Protein AF-0000000084653864 (afdb_homodimer)

pLDDT: mean 92.16, std 14.36, range [31.28, 98.88]

Foldseek 3Di:
DPVVVVVCVVVLVDQADPLQGFGAQSNVLVVLQVQLVVCVVVVAKKKKKKKFWPPLVVVCVVPNVVVSSVLQNVLSVLVVVLDDPPKGKYANDPGMIMIIDTRADQVRVQVSVLVSQVVQQPDWDDDDPDIDGIGMEMFMEMPPPQHNHSVRNVVQRVVQRVVCNVVVHSYYGYHD/DPVVVVVCVVVLVDQADPLQGFGAQSNVLVVLQVQLVVCVVVVAKKKKKKKFWPPLVVVCVVPNVVVSSVLQNVLSVLVVVLDDPPKGKYANDPGMIMIIDTRADQVRVQVSVLVSQVVQQPDWDDDPPDIDGIGMEMFMEMPPPQHNHSVRNVVQRVVQRVVCNVVVHSYYGYHD

Structure (mmCIF, N/CA/C/O backbone):
data_AF-0000000084653864-model_v1
#
loop_
_entity.id
_entity.type
_entity.pdbx_description
1 polymer 'Diguanylate cyclase with GAF sensor'
#
loop_
_atom_site.group_PDB
_atom_site.id
_atom_site.type_symbol
_atom_site.label_atom_id
_atom_site.label_alt_id
_atom_site.label_comp_id
_atom_site.label_asym_id
_atom_site.label_entity_id
_atom_site.label_seq_id
_atom_site.pdbx_PDB_ins_code
_atom_site.Cartn_x
_atom_site.Cartn_y
_atom_site.Cartn_z
_atom_site.occupancy
_atom_site.B_iso_or_equiv
_atom_site.auth_seq_id
_atom_site.auth_comp_id
_atom_site.auth_asym_id
_atom_site.auth_atom_id
_atom_site.pdbx_PDB_model_num
ATOM 1 N N . MET A 1 1 ? -2.748 -15.227 21.5 1 31.28 1 MET A N 1
ATOM 2 C CA . MET A 1 1 ? -3.613 -14.109 21.125 1 31.28 1 MET A CA 1
ATOM 3 C C . MET A 1 1 ? -3.172 -12.82 21.812 1 31.28 1 MET A C 1
ATOM 5 O O . MET A 1 1 ? -3.188 -11.75 21.203 1 31.28 1 MET A O 1
ATOM 9 N N . GLU A 1 2 ? -2.865 -12.922 22.953 1 38.81 2 GLU A N 1
ATOM 10 C CA . GLU A 1 2 ? -2.625 -11.93 24 1 38.81 2 GLU A CA 1
ATOM 11 C C . GLU A 1 2 ? -1.26 -11.266 23.828 1 38.81 2 GLU A C 1
ATOM 13 O O . GLU A 1 2 ? -1.114 -10.062 24.047 1 38.81 2 GLU A O 1
ATOM 18 N N . ASN A 1 3 ? -0.372 -12.172 23.484 1 39.34 3 ASN A N 1
ATOM 19 C CA . ASN A 1 3 ? 1.013 -11.719 23.578 1 39.34 3 ASN A CA 1
ATOM 20 C C . ASN A 1 3 ? 1.445 -10.969 22.328 1 39.34 3 ASN A C 1
ATOM 22 O O . ASN A 1 3 ? 2.35 -10.133 22.375 1 39.34 3 ASN A O 1
ATOM 26 N N . VAL A 1 4 ? 0.867 -11.32 21.172 1 40.38 4 VAL A N 1
ATOM 27 C CA . VAL A 1 4 ? 1.058 -10.586 19.922 1 40.38 4 VAL A CA 1
ATOM 28 C C . VAL A 1 4 ? 0.533 -9.164 20.078 1 40.38 4 VAL A C 1
ATOM 30 O O . VAL A 1 4 ? 1.157 -8.211 19.609 1 40.38 4 VAL A O 1
ATOM 33 N N . GLU A 1 5 ? -0.625 -8.969 20.641 1 41.25 5 GLU A N 1
ATOM 34 C CA . GLU A 1 5 ? -1.116 -7.641 21 1 41.25 5 GLU A CA 1
ATOM 35 C C . GLU A 1 5 ? -0.156 -6.941 21.953 1 41.25 5 GLU A C 1
ATOM 37 O O . GLU A 1 5 ? 0.03 -5.727 21.891 1 41.25 5 GLU A O 1
ATOM 42 N N . LEU A 1 6 ? 0.297 -7.836 22.703 1 43.81 6 LEU A N 1
ATOM 43 C CA . LEU A 1 6 ? 1.194 -7.242 23.688 1 43.81 6 LEU A CA 1
ATOM 44 C C . LEU A 1 6 ? 2.494 -6.789 23.031 1 43.81 6 LEU A C 1
ATOM 46 O O . LEU A 1 6 ? 3.012 -5.715 23.344 1 43.81 6 LEU A O 1
ATOM 50 N N . TYR A 1 7 ? 3.096 -7.52 22.188 1 41.47 7 TYR A N 1
ATOM 51 C CA . TYR A 1 7 ? 4.312 -7.152 21.469 1 41.47 7 TYR A CA 1
ATOM 52 C C . TYR A 1 7 ? 4.043 -6.016 20.484 1 41.47 7 TYR A C 1
ATOM 54 O O . TYR A 1 7 ? 4.848 -5.09 20.359 1 41.47 7 TYR A O 1
ATOM 62 N N . GLN A 1 8 ? 3.033 -6.031 19.703 1 42.53 8 GLN A N 1
ATOM 63 C CA . GLN A 1 8 ? 2.66 -4.828 18.969 1 42.53 8 GLN A CA 1
ATOM 64 C C . GLN A 1 8 ? 2.5 -3.635 19.906 1 42.53 8 GLN A C 1
ATOM 66 O O . GLN A 1 8 ? 2.873 -2.512 19.562 1 42.53 8 GLN A O 1
ATOM 71 N N . LYS A 1 9 ? 2.078 -3.969 20.953 1 45.47 9 LYS A N 1
ATOM 72 C CA . LYS A 1 9 ? 1.892 -2.961 22 1 45.47 9 LYS A CA 1
ATOM 73 C C . LYS A 1 9 ? 3.232 -2.461 22.516 1 45.47 9 LYS A C 1
ATOM 75 O O . LYS A 1 9 ? 3.393 -1.27 22.797 1 45.47 9 LYS A O 1
ATOM 80 N N . MET A 1 10 ? 4.133 -3.32 22.75 1 47.44 10 MET A N 1
ATOM 81 C CA . MET A 1 10 ? 5.438 -2.881 23.234 1 47.44 10 MET A CA 1
ATOM 82 C C . MET A 1 10 ? 6.207 -2.148 22.141 1 47.44 10 MET A C 1
ATOM 84 O O . MET A 1 10 ? 6.879 -1.151 22.406 1 47.44 10 MET A O 1
ATOM 88 N N . HIS A 1 11 ? 6.297 -2.701 20.906 1 48.53 11 HIS A N 1
ATOM 89 C CA . HIS A 1 11 ? 6.844 -1.965 19.766 1 48.53 11 HIS A CA 1
ATOM 90 C C . HIS A 1 11 ? 6.047 -0.691 19.5 1 48.53 11 HIS A C 1
ATOM 92 O O . HIS A 1 11 ? 6.582 0.28 18.969 1 48.53 11 HIS A O 1
ATOM 98 N N . GLU A 1 12 ? 4.75 -0.784 19.625 1 48.47 12 GLU A N 1
ATOM 99 C CA . GLU A 1 12 ? 3.883 0.383 19.734 1 48.47 12 GLU A CA 1
ATOM 100 C C . GLU A 1 12 ? 4.391 1.344 20.812 1 48.47 12 GLU A C 1
ATOM 102 O O . GLU A 1 12 ? 4.176 2.555 20.719 1 48.47 12 GLU A O 1
ATOM 107 N N . MET A 1 13 ? 5.086 0.776 21.672 1 55.56 13 MET A N 1
ATOM 108 C CA . MET A 1 13 ? 5.531 1.691 22.719 1 55.56 13 MET A CA 1
ATOM 109 C C . MET A 1 13 ? 6.637 2.607 22.203 1 55.56 13 MET A C 1
ATOM 111 O O . MET A 1 13 ? 6.77 3.744 22.656 1 55.56 13 MET A O 1
ATOM 115 N N . ALA A 1 14 ? 7.297 2.133 21.016 1 70.62 14 ALA A N 1
ATOM 116 C CA . ALA A 1 14 ? 8.227 3.098 20.438 1 70.62 14 ALA A CA 1
ATOM 117 C C . ALA A 1 14 ? 7.504 4.047 19.484 1 70.62 14 ALA A C 1
ATOM 119 O O . ALA A 1 14 ? 6.672 3.615 18.688 1 70.62 14 ALA A O 1
ATOM 120 N N . THR A 1 15 ? 7.535 5.273 19.688 1 88.31 15 THR A N 1
ATOM 121 C CA . THR A 1 15 ? 6.812 6.352 19.016 1 88.31 15 THR A CA 1
ATOM 122 C C . THR A 1 15 ? 7.547 6.801 17.75 1 88.31 15 THR A C 1
ATOM 124 O O . THR A 1 15 ? 7.008 7.562 16.953 1 88.31 15 THR A O 1
ATOM 127 N N . ILE A 1 16 ? 8.656 6.152 17.484 1 93.31 16 ILE A N 1
ATOM 128 C CA . ILE A 1 16 ? 9.523 6.684 16.438 1 93.31 16 ILE A CA 1
ATOM 129 C C . ILE A 1 16 ? 9.734 5.621 15.352 1 93.31 16 ILE A C 1
ATOM 131 O O . ILE A 1 16 ? 9.945 4.449 15.664 1 93.31 16 ILE A O 1
ATOM 135 N N . ASP A 1 17 ? 9.703 5.973 14.125 1 94.44 17 ASP A N 1
ATOM 136 C CA . ASP A 1 17 ? 10.078 5.129 13 1 94.44 17 ASP A CA 1
ATOM 137 C C . ASP A 1 17 ? 11.602 4.965 12.922 1 94.44 17 ASP A C 1
ATOM 139 O O . ASP A 1 17 ? 12.32 5.945 12.727 1 94.44 17 ASP A O 1
ATOM 143 N N . SER A 1 18 ? 12.031 3.791 12.953 1 91.44 18 SER A N 1
ATOM 144 C CA . SER A 1 18 ? 13.453 3.523 13.125 1 91.44 18 SER A CA 1
ATOM 145 C C . SER A 1 18 ? 14.242 3.93 11.883 1 91.44 18 SER A C 1
ATOM 147 O O . SER A 1 18 ? 15.422 4.27 11.977 1 91.44 18 SER A O 1
ATOM 149 N N . LEU A 1 19 ? 13.625 3.943 10.781 1 94.56 19 LEU A N 1
ATOM 150 C CA . LEU A 1 19 ? 14.344 4.254 9.547 1 94.56 19 LEU A CA 1
ATOM 151 C C . LEU A 1 19 ? 14.539 5.758 9.398 1 94.56 19 LEU A C 1
ATOM 153 O O . LEU A 1 19 ? 15.656 6.223 9.141 1 94.56 19 LEU A O 1
ATOM 157 N N . THR A 1 20 ? 13.5 6.484 9.648 1 96.56 20 THR A N 1
ATOM 158 C CA . THR A 1 20 ? 13.516 7.891 9.273 1 96.56 20 THR A CA 1
ATOM 159 C C . THR A 1 20 ? 13.711 8.781 10.5 1 96.56 20 THR A C 1
ATOM 161 O O . THR A 1 20 ? 14.031 9.961 10.367 1 96.56 20 THR A O 1
ATOM 164 N N . GLY A 1 21 ? 13.375 8.312 11.703 1 94.94 21 GLY A N 1
ATOM 165 C CA . GLY A 1 21 ? 13.547 9.078 12.93 1 94.94 21 GLY A CA 1
ATOM 166 C C . GLY A 1 21 ? 12.352 9.953 13.258 1 94.94 21 GLY A C 1
ATOM 167 O O . GLY A 1 21 ? 12.352 10.656 14.266 1 94.94 21 GLY A O 1
ATOM 168 N N . ILE A 1 22 ? 11.398 9.938 12.406 1 96.62 22 ILE A N 1
ATOM 169 C CA . ILE A 1 22 ? 10.18 10.68 12.695 1 96.62 22 ILE A CA 1
ATOM 170 C C . ILE A 1 22 ? 9.164 9.766 13.383 1 96.62 22 ILE A C 1
ATOM 172 O O . ILE A 1 22 ? 9.453 8.586 13.625 1 96.62 22 ILE A O 1
ATOM 176 N N . TYR A 1 23 ? 8.008 10.32 13.781 1 96.31 23 TYR A N 1
ATOM 177 C CA . TYR A 1 23 ? 7.023 9.523 14.508 1 96.31 23 TYR A CA 1
ATOM 178 C C . TYR A 1 23 ? 6.457 8.422 13.625 1 96.31 23 TYR A C 1
ATOM 180 O O . TYR A 1 23 ? 6.488 8.516 12.391 1 96.31 23 TYR A O 1
ATOM 188 N N . ASN A 1 24 ? 5.996 7.391 14.273 1 94.81 24 ASN A N 1
ATOM 189 C CA . ASN A 1 24 ? 5.383 6.297 13.523 1 94.81 24 ASN A CA 1
ATOM 190 C C . ASN A 1 24 ? 3.863 6.449 13.461 1 94.81 24 ASN A C 1
ATOM 192 O O . ASN A 1 24 ? 3.303 7.371 14.055 1 94.81 24 ASN A O 1
ATOM 196 N N . ARG A 1 25 ? 3.242 5.609 12.766 1 94.69 25 ARG A N 1
ATOM 197 C CA . ARG A 1 25 ? 1.807 5.672 12.508 1 94.69 25 ARG A CA 1
ATOM 198 C C . ARG A 1 25 ? 1.01 5.613 13.805 1 94.69 25 ARG A C 1
ATOM 200 O O . ARG A 1 25 ? 0.017 6.328 13.961 1 94.69 25 ARG A O 1
ATOM 207 N N . LEU A 1 26 ? 1.397 4.793 14.719 1 90.94 26 LEU A N 1
ATOM 208 C CA . LEU A 1 26 ? 0.674 4.602 15.969 1 90.94 26 LEU A CA 1
ATOM 209 C C . LEU A 1 26 ? 0.638 5.891 16.781 1 90.94 26 LEU A C 1
ATOM 211 O O . LEU A 1 26 ? -0.423 6.301 17.25 1 90.94 26 LEU A O 1
ATOM 215 N N . TYR A 1 27 ? 1.779 6.41 16.891 1 93.44 27 TYR A N 1
ATOM 216 C CA . TYR A 1 27 ? 1.855 7.676 17.609 1 93.44 27 TYR A CA 1
ATOM 217 C C . TYR A 1 27 ? 1.002 8.742 16.938 1 93.44 27 TYR A C 1
ATOM 219 O O . TYR A 1 27 ? 0.297 9.5 17.609 1 93.44 27 TYR A O 1
ATOM 227 N N . PHE A 1 28 ? 1.138 8.758 15.688 1 96.88 28 PHE A N 1
ATOM 228 C CA . PHE A 1 28 ? 0.37 9.742 14.93 1 96.88 28 PHE A CA 1
ATOM 229 C C . PHE A 1 28 ? -1.116 9.625 15.242 1 96.88 28 PHE A C 1
ATOM 231 O O . PHE A 1 28 ? -1.789 10.641 15.461 1 96.88 28 PHE A O 1
ATOM 238 N N . GLN A 1 29 ? -1.619 8.5 15.203 1 95.19 29 GLN A N 1
ATOM 239 C CA . GLN A 1 29 ? -3.043 8.266 15.414 1 95.19 29 GLN A CA 1
ATOM 240 C C . GLN A 1 29 ? -3.475 8.742 16.797 1 95.19 29 GLN A C 1
ATOM 242 O O . GLN A 1 29 ? -4.551 9.32 16.953 1 95.19 29 GLN A O 1
ATOM 247 N N . GLU A 1 30 ? -2.715 8.477 17.703 1 93.5 30 GLU A N 1
ATOM 248 C CA . GLU A 1 30 ? -2.984 8.945 19.062 1 93.5 30 GLU A CA 1
ATOM 249 C C . GLU A 1 30 ? -3.01 10.469 19.125 1 93.5 30 GLU A C 1
ATOM 251 O O . GLU A 1 30 ? -3.914 11.055 19.719 1 93.5 30 GLU A O 1
ATOM 256 N N . ARG A 1 31 ? -2.047 11.047 18.547 1 95.25 31 ARG A N 1
ATOM 257 C CA . ARG A 1 31 ? -1.948 12.5 18.547 1 95.25 31 ARG A CA 1
ATOM 258 C C . ARG A 1 31 ? -3.104 13.125 17.766 1 95.25 31 ARG A C 1
ATOM 260 O O . ARG A 1 31 ? -3.604 14.188 18.141 1 95.25 31 ARG A O 1
ATOM 267 N N . LEU A 1 32 ? -3.418 12.531 16.719 1 97.69 32 LEU A N 1
ATOM 268 C CA . LEU A 1 32 ? -4.531 13.023 15.914 1 97.69 32 LEU A CA 1
ATOM 269 C C . LEU A 1 32 ? -5.812 13.094 16.734 1 97.69 32 LEU A C 1
ATOM 271 O O . LEU A 1 32 ? -6.547 14.078 16.672 1 97.69 32 LEU A O 1
ATOM 275 N N . ARG A 1 33 ? -6.113 12.102 17.469 1 96.56 33 ARG A N 1
ATOM 276 C CA . ARG A 1 33 ? -7.297 12.062 18.312 1 96.56 33 ARG A CA 1
ATOM 277 C C . ARG A 1 33 ? -7.281 13.195 19.328 1 96.56 33 ARG A C 1
ATOM 279 O O . ARG A 1 33 ? -8.289 13.883 19.531 1 96.56 33 ARG A O 1
ATOM 286 N N . GLU A 1 34 ? -6.188 13.359 19.906 1 96.75 34 GLU A N 1
ATOM 287 C CA . GLU A 1 34 ? -6.035 14.414 20.906 1 96.75 34 GLU A CA 1
ATOM 288 C C . GLU A 1 34 ? -6.203 15.797 20.281 1 96.75 34 GLU A C 1
ATOM 290 O O . GLU A 1 34 ? -6.875 16.656 20.859 1 96.75 34 GLU A O 1
ATOM 295 N N . GLU A 1 35 ? -5.59 15.945 19.172 1 97.44 35 GLU A N 1
ATOM 296 C CA . GLU A 1 35 ? -5.555 17.266 18.547 1 97.44 35 GLU A CA 1
ATOM 297 C C . GLU A 1 35 ? -6.93 17.672 18.016 1 97.44 35 GLU A C 1
ATOM 299 O O . GLU A 1 35 ? -7.297 18.844 18.047 1 97.44 35 GLU A O 1
ATOM 304 N N . ILE A 1 36 ? -7.625 16.734 17.531 1 97.38 36 ILE A N 1
ATOM 305 C CA . ILE A 1 36 ? -8.969 17.062 17.047 1 97.38 36 ILE A CA 1
ATOM 306 C C . ILE A 1 36 ? -9.844 17.484 18.219 1 97.38 36 ILE A C 1
ATOM 308 O O . ILE A 1 36 ? -10.656 18.406 18.094 1 97.38 36 ILE A O 1
ATOM 312 N N . ALA A 1 37 ? -9.758 16.812 19.312 1 97.38 37 ALA A N 1
ATOM 313 C CA . ALA A 1 37 ? -10.5 17.188 20.516 1 97.38 37 ALA A CA 1
ATOM 314 C C . ALA A 1 37 ? -10.148 18.609 20.953 1 97.38 37 ALA A C 1
ATOM 316 O O . ALA A 1 37 ? -11.031 19.391 21.312 1 97.38 37 ALA A O 1
ATOM 317 N N . ASN A 1 38 ? -8.898 18.891 20.953 1 97.69 38 ASN A N 1
ATOM 318 C CA . ASN A 1 38 ? -8.445 20.234 21.297 1 97.69 38 ASN A CA 1
ATOM 319 C C . ASN A 1 38 ? -9.008 21.281 20.344 1 97.69 38 ASN A C 1
ATOM 321 O O . ASN A 1 38 ? -9.453 22.344 20.766 1 97.69 38 ASN A O 1
ATOM 325 N N . ALA A 1 39 ? -8.922 20.984 19.109 1 98.12 39 ALA A N 1
ATOM 326 C CA . ALA A 1 39 ? -9.422 21.906 18.094 1 98.12 39 ALA A CA 1
ATOM 327 C C . ALA A 1 39 ? -10.906 22.188 18.281 1 98.12 39 ALA A C 1
ATOM 329 O O . ALA A 1 39 ? -11.344 23.328 18.125 1 98.12 39 ALA A O 1
ATOM 330 N N . LYS A 1 40 ? -11.586 21.172 18.625 1 97.56 40 LYS A N 1
ATOM 331 C CA . LYS A 1 40 ? -13.016 21.312 18.891 1 97.56 40 LYS A CA 1
ATOM 332 C C . LYS A 1 40 ? -13.258 22.188 20.125 1 97.56 40 LYS A C 1
ATOM 334 O O . LYS A 1 40 ? -14.109 23.078 20.094 1 97.56 40 LYS A O 1
ATOM 339 N N . ARG A 1 41 ? -12.547 21.969 21.109 1 97.38 41 ARG A N 1
ATOM 340 C CA . ARG A 1 41 ? -12.703 22.672 22.375 1 97.38 41 ARG A CA 1
ATOM 341 C C . ARG A 1 41 ? -12.32 24.141 22.25 1 97.38 41 ARG A C 1
ATOM 343 O O . ARG A 1 41 ? -13 25.016 22.781 1 97.38 41 ARG A O 1
ATOM 350 N N . GLU A 1 42 ? -11.227 24.359 21.547 1 97.94 42 GLU A N 1
ATOM 351 C CA . GLU A 1 42 ? -10.68 25.719 21.469 1 97.94 42 GLU A CA 1
ATOM 352 C C . GLU A 1 42 ? -11.094 26.406 20.188 1 97.94 42 GLU A C 1
ATOM 354 O O . GLU A 1 42 ? -10.742 27.578 19.953 1 97.94 42 GLU A O 1
ATOM 359 N N . ASN A 1 43 ? -11.688 25.766 19.281 1 97.38 43 ASN A N 1
ATOM 360 C CA . ASN A 1 43 ? -12.281 26.312 18.062 1 97.38 43 ASN A CA 1
ATOM 361 C C . ASN A 1 43 ? -11.211 26.844 17.109 1 97.38 43 ASN A C 1
ATOM 363 O O . ASN A 1 43 ? -11.258 28.016 16.719 1 97.38 43 ASN A O 1
ATOM 367 N N . TYR A 1 44 ? -10.375 26.016 16.766 1 98.06 44 TYR A N 1
ATOM 368 C CA . TYR A 1 44 ? -9.398 26.375 15.742 1 98.06 44 TYR A CA 1
ATOM 369 C C . TYR A 1 44 ? -9.367 25.344 14.625 1 98.06 44 TYR A C 1
ATOM 371 O O . TYR A 1 44 ? -9.875 24.234 14.789 1 98.06 44 TYR A O 1
ATOM 379 N N . ASP A 1 45 ? -8.805 25.734 13.484 1 98.44 45 ASP A N 1
ATOM 380 C CA . ASP A 1 45 ? -8.68 24.844 12.336 1 98.44 45 ASP A CA 1
ATOM 381 C C . ASP A 1 45 ? -7.555 23.828 12.547 1 98.44 45 ASP A C 1
ATOM 383 O O . ASP A 1 45 ? -6.531 24.141 13.156 1 98.44 45 ASP A O 1
ATOM 387 N N . LEU A 1 46 ? -7.832 22.703 12.117 1 98.69 46 LEU A N 1
ATOM 388 C CA . LEU A 1 46 ? -6.832 21.641 12.086 1 98.69 46 LEU A CA 1
ATOM 389 C C . LEU A 1 46 ? -6.723 21.047 10.688 1 98.69 46 LEU A C 1
ATOM 391 O O . LEU A 1 46 ? -7.699 20.5 10.164 1 98.69 46 LEU A O 1
ATOM 395 N N . SER A 1 47 ? -5.539 21.141 10.086 1 98.81 47 SER A N 1
ATOM 396 C CA . SER A 1 47 ? -5.367 20.547 8.758 1 98.81 47 SER A CA 1
ATOM 397 C C . SER A 1 47 ? -4.43 19.344 8.797 1 98.81 47 SER A C 1
ATOM 399 O O . SER A 1 47 ? -3.6 19.234 9.703 1 98.81 47 SER A O 1
ATOM 401 N N . LEU A 1 48 ? -4.637 18.5 7.883 1 98.81 48 LEU A N 1
ATOM 402 C CA . LEU A 1 48 ? -3.871 17.266 7.734 1 98.81 48 LEU A CA 1
ATOM 403 C C . LEU A 1 48 ? -3.463 17.047 6.281 1 98.81 48 LEU A C 1
ATOM 405 O O . LEU A 1 48 ? -4.266 17.266 5.371 1 98.81 48 LEU A O 1
ATOM 409 N N . ALA A 1 49 ? -2.186 16.672 6.09 1 98.88 49 ALA A N 1
ATOM 410 C CA . ALA A 1 49 ? -1.684 16.344 4.762 1 98.88 49 ALA A CA 1
ATOM 411 C C . ALA A 1 49 ? -1.109 14.922 4.727 1 98.88 49 ALA A C 1
ATOM 413 O O . ALA A 1 49 ? -0.335 14.539 5.609 1 98.88 49 ALA A O 1
ATOM 414 N N . ILE A 1 50 ? -1.52 14.164 3.73 1 98.81 50 ILE A N 1
ATOM 415 C CA . ILE A 1 50 ? -0.917 12.867 3.447 1 98.81 50 ILE A CA 1
ATOM 416 C C . ILE A 1 50 ? -0.109 12.945 2.154 1 98.81 50 ILE A C 1
ATOM 418 O O . ILE A 1 50 ? -0.535 13.578 1.186 1 98.81 50 ILE A O 1
ATOM 422 N N . MET A 1 51 ? 0.958 12.266 2.232 1 98.62 51 MET A N 1
ATOM 423 C CA . MET A 1 51 ? 1.89 12.352 1.112 1 98.62 51 MET A CA 1
ATOM 424 C C . MET A 1 51 ? 2.393 10.969 0.711 1 98.62 51 MET A C 1
ATOM 426 O O . MET A 1 51 ? 2.535 10.086 1.559 1 98.62 51 MET A O 1
ATOM 430 N N . ASP A 1 52 ? 2.664 10.812 -0.527 1 98.62 52 ASP A N 1
ATOM 431 C CA . ASP A 1 52 ? 3.271 9.617 -1.097 1 98.62 52 ASP A CA 1
ATOM 432 C C . ASP A 1 52 ? 4.418 9.977 -2.041 1 98.62 52 ASP A C 1
ATOM 434 O O . ASP A 1 52 ? 4.324 10.945 -2.797 1 98.62 52 ASP A O 1
ATOM 438 N N . ILE A 1 53 ? 5.453 9.203 -1.98 1 98.5 53 ILE A N 1
ATOM 439 C CA . ILE A 1 53 ? 6.535 9.375 -2.943 1 98.5 53 ILE A CA 1
ATOM 440 C C . ILE A 1 53 ? 6.156 8.727 -4.273 1 98.5 53 ILE A C 1
ATOM 442 O O . ILE A 1 53 ? 5.898 7.523 -4.332 1 98.5 53 ILE A O 1
ATOM 446 N N . ASP A 1 54 ? 6.207 9.523 -5.34 1 98.19 54 ASP A N 1
ATOM 447 C CA . ASP A 1 54 ? 5.73 9.078 -6.645 1 98.19 54 ASP A CA 1
ATOM 448 C C . ASP A 1 54 ? 6.652 8.008 -7.227 1 98.19 54 ASP A C 1
ATOM 450 O O . ASP A 1 54 ? 7.867 8.211 -7.324 1 98.19 54 ASP A O 1
ATOM 454 N N . TYR A 1 55 ? 6.035 6.879 -7.629 1 96.31 55 TYR A N 1
ATOM 455 C CA . TYR A 1 55 ? 6.73 5.812 -8.336 1 96.31 55 TYR A CA 1
ATOM 456 C C . TYR A 1 55 ? 7.883 5.262 -7.504 1 96.31 55 TYR A C 1
ATOM 458 O O . TYR A 1 55 ? 8.945 4.941 -8.039 1 96.31 55 TYR A O 1
ATOM 466 N N . PHE A 1 56 ? 7.707 5.156 -6.273 1 97 56 PHE A N 1
ATOM 467 C CA . PHE A 1 56 ? 8.805 4.812 -5.379 1 97 56 PHE A CA 1
ATOM 468 C C . PHE A 1 56 ? 9.234 3.365 -5.578 1 97 56 PHE A C 1
ATOM 470 O O . PHE A 1 56 ? 10.422 3.043 -5.469 1 97 56 PHE A O 1
ATOM 477 N N . LYS A 1 57 ? 8.273 2.521 -5.785 1 93.56 57 LYS A N 1
ATOM 478 C CA . LYS A 1 57 ? 8.641 1.137 -6.066 1 93.56 57 LYS A CA 1
ATOM 479 C C . LYS A 1 57 ? 9.562 1.046 -7.273 1 93.56 57 LYS A C 1
ATOM 481 O O . LYS A 1 57 ? 10.602 0.376 -7.223 1 93.56 57 LYS A O 1
ATOM 486 N N . ARG A 1 58 ? 9.172 1.663 -8.336 1 92.56 58 ARG A N 1
ATOM 487 C CA . ARG A 1 58 ? 10.008 1.694 -9.531 1 92.56 58 ARG A CA 1
ATOM 488 C C . ARG A 1 58 ? 11.367 2.318 -9.227 1 92.56 58 ARG A C 1
ATOM 490 O O . ARG A 1 58 ? 12.391 1.866 -9.75 1 92.56 58 ARG A O 1
ATOM 497 N N . PHE A 1 59 ? 11.359 3.328 -8.477 1 95.69 59 PHE A N 1
ATOM 498 C CA . PHE A 1 59 ? 12.586 3.982 -8.055 1 95.69 59 PHE A CA 1
ATOM 499 C C . PHE A 1 59 ? 13.516 2.996 -7.352 1 95.69 59 PHE A C 1
ATOM 501 O O . PHE A 1 59 ? 14.695 2.908 -7.676 1 95.69 59 PHE A O 1
ATOM 508 N N . ASN A 1 60 ? 12.984 2.221 -6.441 1 94.5 60 ASN A N 1
ATOM 509 C CA . ASN A 1 60 ? 13.766 1.22 -5.723 1 94.5 60 ASN A CA 1
ATOM 510 C C . ASN A 1 60 ? 14.297 0.141 -6.664 1 94.5 60 ASN A C 1
ATOM 512 O O . ASN A 1 60 ? 15.406 -0.359 -6.477 1 94.5 60 ASN A O 1
ATOM 516 N N . ASP A 1 61 ? 13.477 -0.161 -7.582 1 91.88 61 ASP A N 1
ATOM 517 C CA . ASP A 1 61 ? 13.891 -1.17 -8.555 1 91.88 61 ASP A CA 1
ATOM 518 C C . ASP A 1 61 ? 15.094 -0.689 -9.367 1 91.88 61 ASP A C 1
ATOM 520 O O . ASP A 1 61 ? 15.938 -1.49 -9.766 1 91.88 61 ASP A O 1
ATOM 524 N N . THR A 1 62 ? 15.125 0.512 -9.633 1 92.5 62 THR A N 1
ATOM 525 C CA . THR A 1 62 ? 16.156 1.104 -10.477 1 92.5 62 THR A CA 1
ATOM 526 C C . THR A 1 62 ? 17.422 1.373 -9.672 1 92.5 62 THR A C 1
ATOM 528 O O . THR A 1 62 ? 18.531 1.029 -10.102 1 92.5 62 THR A O 1
ATOM 531 N N . PHE A 1 63 ? 17.25 1.894 -8.414 1 94.12 63 PHE A N 1
ATOM 532 C CA . PHE A 1 63 ? 18.406 2.412 -7.695 1 94.12 63 PHE A CA 1
ATOM 533 C C . PHE A 1 63 ? 18.734 1.54 -6.484 1 94.12 63 PHE A C 1
ATOM 535 O O . PHE A 1 63 ? 19.766 1.72 -5.844 1 94.12 63 PHE A O 1
ATOM 542 N N . GLY A 1 64 ? 17.844 0.607 -6.211 1 92.62 64 GLY A N 1
ATOM 543 C CA . GLY A 1 64 ? 18.031 -0.271 -5.066 1 92.62 64 GLY A CA 1
ATOM 544 C C . GLY A 1 64 ? 17.328 0.213 -3.814 1 92.62 64 GLY A C 1
ATOM 545 O O . GLY A 1 64 ? 17.234 1.419 -3.58 1 92.62 64 GLY A O 1
ATOM 546 N N . HIS A 1 65 ? 17.016 -0.728 -2.934 1 93.25 65 HIS A N 1
ATOM 547 C CA . HIS A 1 65 ? 16.25 -0.416 -1.727 1 93.25 65 HIS A CA 1
ATOM 548 C C . HIS A 1 65 ? 17.078 0.409 -0.751 1 93.25 65 HIS A C 1
ATOM 550 O O . HIS A 1 65 ? 16.547 1.231 -0.009 1 93.25 65 HIS A O 1
ATOM 556 N N . LEU A 1 66 ? 18.297 0.166 -0.718 1 93.88 66 LEU A N 1
ATOM 557 C CA . LEU A 1 66 ? 19.156 0.927 0.185 1 93.88 66 LEU A CA 1
ATOM 558 C C . LEU A 1 66 ? 19.141 2.412 -0.164 1 93.88 66 LEU A C 1
ATOM 560 O O . LEU A 1 66 ? 19.062 3.262 0.726 1 93.88 66 LEU A O 1
ATOM 564 N N . PHE A 1 67 ? 19.219 2.686 -1.424 1 95.5 67 PHE A N 1
ATOM 565 C CA . PHE A 1 67 ? 19.125 4.078 -1.845 1 95.5 67 PHE A CA 1
ATOM 566 C C . PHE A 1 67 ? 17.719 4.625 -1.591 1 95.5 67 PHE A C 1
ATOM 568 O O . PHE A 1 67 ? 17.562 5.789 -1.224 1 95.5 67 PHE A O 1
ATOM 575 N N . GLY A 1 68 ? 16.75 3.783 -1.74 1 96.69 68 GLY A N 1
ATOM 576 C CA . GLY A 1 68 ? 15.398 4.164 -1.369 1 96.69 68 GLY A CA 1
ATOM 577 C C . GLY A 1 68 ? 15.273 4.566 0.087 1 96.69 68 GLY A C 1
ATOM 578 O O . GLY A 1 68 ? 14.602 5.551 0.406 1 96.69 68 GLY A O 1
ATOM 579 N N . ASP A 1 69 ? 15.938 3.861 0.941 1 96.62 69 ASP A N 1
ATOM 580 C CA . ASP A 1 69 ? 15.961 4.195 2.361 1 96.62 69 ASP A CA 1
ATOM 581 C C . ASP A 1 69 ? 16.547 5.586 2.59 1 96.62 69 ASP A C 1
ATOM 583 O O . ASP A 1 69 ? 16.062 6.336 3.441 1 96.62 69 ASP A O 1
ATOM 587 N N . LYS A 1 70 ? 17.516 5.852 1.906 1 96.38 70 LYS A N 1
ATOM 588 C CA . LYS A 1 70 ? 18.141 7.168 2.01 1 96.38 70 LYS A CA 1
ATOM 589 C C . LYS A 1 70 ? 17.172 8.266 1.569 1 96.38 70 LYS A C 1
ATOM 591 O O . LYS A 1 70 ? 17.141 9.344 2.168 1 96.38 70 LYS A O 1
ATOM 596 N N . VAL A 1 71 ? 16.484 7.969 0.532 1 97.25 71 VAL A N 1
ATOM 597 C CA . VAL A 1 71 ? 15.5 8.93 0.029 1 97.25 71 VAL A CA 1
ATOM 598 C C . VAL A 1 71 ? 14.438 9.18 1.093 1 97.25 71 VAL A C 1
ATOM 600 O O . VAL A 1 71 ? 14.086 10.336 1.364 1 97.25 71 VAL A O 1
ATOM 603 N N . LEU A 1 72 ? 13.977 8.141 1.713 1 98.12 72 LEU A N 1
ATOM 604 C CA . LEU A 1 72 ? 12.984 8.273 2.771 1 98.12 72 LEU A CA 1
ATOM 605 C C . LEU A 1 72 ? 13.508 9.141 3.91 1 98.12 72 LEU A C 1
ATOM 607 O O . LEU A 1 72 ? 12.797 10.016 4.402 1 98.12 72 LEU A O 1
ATOM 611 N N . LYS A 1 73 ? 14.672 8.898 4.297 1 97.56 73 LYS A N 1
ATOM 612 C CA . LYS A 1 73 ? 15.305 9.664 5.367 1 97.56 73 LYS A CA 1
ATOM 613 C C . LYS A 1 73 ? 15.43 11.141 4.984 1 97.56 73 LYS A C 1
ATOM 615 O O . LYS A 1 73 ? 15.148 12.023 5.793 1 97.56 73 LYS A O 1
ATOM 620 N N . HIS A 1 74 ? 15.867 11.305 3.812 1 97.06 74 HIS A N 1
ATOM 621 C CA . HIS A 1 74 ? 16.062 12.672 3.33 1 97.06 74 HIS A CA 1
ATOM 622 C C . HIS A 1 74 ? 14.75 13.438 3.303 1 97.06 74 HIS A C 1
ATOM 624 O O . HIS A 1 74 ? 14.688 14.586 3.756 1 97.06 74 HIS A O 1
ATOM 630 N N . ILE A 1 75 ? 13.773 12.859 2.801 1 97.56 75 ILE A N 1
ATOM 631 C CA . ILE A 1 75 ? 12.469 13.508 2.705 1 97.56 75 ILE A CA 1
ATOM 632 C C . ILE A 1 75 ? 11.93 13.797 4.105 1 97.56 75 ILE A C 1
ATOM 634 O O . ILE A 1 75 ? 11.43 14.891 4.367 1 97.56 75 ILE A O 1
ATOM 638 N N . ALA A 1 76 ? 12.047 12.867 4.957 1 97.88 76 ALA A N 1
ATOM 639 C CA . ALA A 1 76 ? 11.609 13.047 6.34 1 97.88 76 ALA A CA 1
ATOM 640 C C . ALA A 1 76 ? 12.297 14.25 6.98 1 97.88 76 ALA A C 1
ATOM 642 O O . ALA A 1 76 ? 11.641 15.086 7.605 1 97.88 76 ALA A O 1
ATOM 643 N N . ASN A 1 77 ? 13.508 14.281 6.824 1 96.88 77 ASN A N 1
ATOM 644 C CA . ASN A 1 77 ? 14.297 15.367 7.402 1 96.88 77 ASN A CA 1
ATOM 645 C C . ASN A 1 77 ? 13.914 16.719 6.805 1 96.88 77 ASN A C 1
ATOM 647 O O . ASN A 1 77 ? 13.789 17.703 7.523 1 96.88 77 ASN A O 1
ATOM 651 N N . LEU A 1 78 ? 13.789 16.719 5.523 1 96.88 78 LEU A N 1
ATOM 652 C CA . LEU A 1 78 ? 13.422 17.953 4.824 1 96.88 78 LEU A CA 1
ATOM 653 C C . LEU A 1 78 ? 12.078 18.484 5.324 1 96.88 78 LEU A C 1
ATOM 655 O O . LEU A 1 78 ? 11.945 19.672 5.602 1 96.88 78 LEU A O 1
ATOM 659 N N . ILE A 1 79 ? 11.141 17.641 5.484 1 97.88 79 ILE A N 1
ATOM 660 C CA . ILE A 1 79 ? 9.812 18.047 5.93 1 97.88 79 ILE A CA 1
ATOM 661 C C . ILE A 1 79 ? 9.867 18.484 7.391 1 97.88 79 ILE A C 1
ATOM 663 O O . ILE A 1 79 ? 9.328 19.547 7.746 1 97.88 79 ILE A O 1
ATOM 667 N N . LYS A 1 80 ? 10.5 17.734 8.141 1 96.88 80 LYS A N 1
ATOM 668 C CA . LYS A 1 80 ? 10.617 18.047 9.562 1 96.88 80 LYS A CA 1
ATOM 669 C C . LYS A 1 80 ? 11.195 19.438 9.773 1 96.88 80 LYS A C 1
ATOM 671 O O . LYS A 1 80 ? 10.727 20.188 10.633 1 96.88 80 LYS A O 1
ATOM 676 N N . LYS A 1 81 ? 12.141 19.766 9 1 95.69 81 LYS A N 1
ATOM 677 C CA . LYS A 1 81 ? 12.828 21.047 9.117 1 95.69 81 LYS A CA 1
ATOM 678 C C . LYS A 1 81 ? 11.914 22.203 8.703 1 95.69 81 LYS A C 1
ATOM 680 O O . LYS A 1 81 ? 12.141 23.344 9.102 1 95.69 81 LYS A O 1
ATOM 685 N N . SER A 1 82 ? 10.961 21.859 7.941 1 95.31 82 SER A N 1
ATOM 686 C CA . SER A 1 82 ? 10.07 22.891 7.43 1 95.31 82 SER A CA 1
ATOM 687 C C . SER A 1 82 ? 8.867 23.094 8.344 1 95.31 82 SER A C 1
ATOM 689 O O . SER A 1 82 ? 8.078 24.016 8.141 1 95.31 82 SER A O 1
ATOM 691 N N . LEU A 1 83 ? 8.703 22.328 9.367 1 95.62 83 LEU A N 1
ATOM 692 C CA . LEU A 1 83 ? 7.531 22.344 10.234 1 95.62 83 LEU A CA 1
ATOM 693 C C . LEU A 1 83 ? 7.797 23.156 11.492 1 95.62 83 LEU A C 1
ATOM 695 O O . LEU A 1 83 ? 8.945 23.297 11.922 1 95.62 83 LEU A O 1
ATOM 699 N N . ARG A 1 84 ? 6.734 23.656 12.055 1 94.88 84 ARG A N 1
ATOM 700 C CA . ARG A 1 84 ? 6.805 24.359 13.336 1 94.88 84 ARG A CA 1
ATOM 701 C C . ARG A 1 84 ? 6.68 23.375 14.5 1 94.88 84 ARG A C 1
ATOM 703 O O . ARG A 1 84 ? 6.359 22.203 14.297 1 94.88 84 ARG A O 1
ATOM 710 N N . SER A 1 85 ? 6.887 23.797 15.711 1 91.44 85 SER A N 1
ATOM 711 C CA . SER A 1 85 ? 6.902 22.953 16.906 1 91.44 85 SER A CA 1
ATOM 712 C C . SER A 1 85 ? 5.555 22.281 17.141 1 91.44 85 SER A C 1
ATOM 714 O O . SER A 1 85 ? 5.496 21.156 17.641 1 91.44 85 SER A O 1
ATOM 716 N N . GLY A 1 86 ? 4.496 22.828 16.766 1 92.81 86 GLY A N 1
ATOM 717 C CA . GLY A 1 86 ? 3.176 22.25 16.984 1 92.81 86 GLY A CA 1
ATOM 718 C C . GLY A 1 86 ? 2.744 21.297 15.898 1 92.81 86 GLY A C 1
ATOM 719 O O . GLY A 1 86 ? 1.803 20.516 16.078 1 92.81 86 GLY A O 1
ATOM 720 N N . ASP A 1 87 ? 3.533 21.25 14.883 1 97.38 87 ASP A N 1
ATOM 721 C CA . ASP A 1 87 ? 3.23 20.344 13.773 1 97.38 87 ASP A CA 1
ATOM 722 C C . ASP A 1 87 ? 3.777 18.953 14.031 1 97.38 87 ASP A C 1
ATOM 724 O O . ASP A 1 87 ? 4.754 18.781 14.766 1 97.38 87 ASP A O 1
ATOM 728 N N . ILE A 1 88 ? 3.133 17.984 13.445 1 97.06 88 ILE A N 1
ATOM 729 C CA . ILE A 1 88 ? 3.539 16.609 13.641 1 97.06 88 ILE A CA 1
ATOM 730 C C . ILE A 1 88 ? 3.748 15.93 12.289 1 97.06 88 ILE A C 1
ATOM 732 O O . ILE A 1 88 ? 2.9 16.031 11.398 1 97.06 88 ILE A O 1
ATOM 736 N N . ILE A 1 89 ? 4.816 15.227 12.133 1 98.25 89 ILE A N 1
ATOM 737 C CA . ILE A 1 89 ? 5.066 14.414 10.945 1 98.25 89 ILE A CA 1
ATOM 738 C C . ILE A 1 89 ? 5.293 12.961 11.352 1 98.25 89 ILE A C 1
ATOM 740 O O . ILE A 1 89 ? 5.934 12.688 12.367 1 98.25 89 ILE A O 1
ATOM 744 N N . ALA A 1 90 ? 4.754 12.078 10.617 1 98.06 90 ALA A N 1
ATOM 745 C CA . ALA A 1 90 ? 4.914 10.656 10.875 1 98.06 90 ALA A CA 1
ATOM 746 C C . ALA A 1 90 ? 5 9.867 9.57 1 98.06 90 ALA A C 1
ATOM 748 O O . ALA A 1 90 ? 4.48 10.297 8.539 1 98.06 90 ALA A O 1
ATOM 749 N N . ARG A 1 91 ? 5.727 8.781 9.633 1 97.81 91 ARG A N 1
ATOM 750 C CA . ARG A 1 91 ? 5.656 7.82 8.539 1 97.81 91 ARG A CA 1
ATOM 751 C C . ARG A 1 91 ? 4.406 6.957 8.648 1 97.81 91 ARG A C 1
ATOM 753 O O . ARG A 1 91 ? 4.18 6.305 9.664 1 97.81 91 ARG A O 1
ATOM 760 N N . TYR A 1 92 ? 3.562 6.938 7.621 1 96.19 92 TYR A N 1
ATOM 761 C CA . TYR A 1 92 ? 2.227 6.355 7.66 1 96.19 92 TYR A CA 1
ATOM 762 C C . TYR A 1 92 ? 2.193 5.02 6.93 1 96.19 92 TYR A C 1
ATOM 764 O O . TYR A 1 92 ? 1.356 4.164 7.227 1 96.19 92 TYR A O 1
ATOM 772 N N . GLY A 1 93 ? 2.986 4.816 6.012 1 92.62 93 GLY A N 1
ATOM 773 C CA . GLY A 1 93 ? 3.209 3.613 5.227 1 92.62 93 GLY A CA 1
ATOM 774 C C . GLY A 1 93 ? 4.641 3.469 4.746 1 92.62 93 GLY A C 1
ATOM 775 O O . GLY A 1 93 ? 5.539 4.145 5.246 1 92.62 93 GLY A O 1
ATOM 776 N N . GLY A 1 94 ? 4.867 2.516 3.93 1 92.75 94 GLY A N 1
ATOM 777 C CA . GLY A 1 94 ? 6.215 2.33 3.42 1 92.75 94 GLY A CA 1
ATOM 778 C C . GLY A 1 94 ? 6.801 3.588 2.803 1 92.75 94 GLY A C 1
ATOM 779 O O . GLY A 1 94 ? 7.926 3.977 3.121 1 92.75 94 GLY A O 1
ATOM 780 N N . GLU A 1 95 ? 6.039 4.172 1.985 1 97.44 95 GLU A N 1
ATOM 781 C CA . GLU A 1 95 ? 6.496 5.375 1.294 1 97.44 95 GLU A CA 1
ATOM 782 C C . GLU A 1 95 ? 5.562 6.551 1.554 1 97.44 95 GLU A C 1
ATOM 784 O O . GLU A 1 95 ? 5.594 7.547 0.83 1 97.44 95 GLU A O 1
ATOM 789 N N . GLU A 1 96 ? 4.715 6.398 2.537 1 98.19 96 GLU A N 1
ATOM 790 C CA . GLU A 1 96 ? 3.709 7.418 2.826 1 98.19 96 GLU A CA 1
ATOM 791 C C . GLU A 1 96 ? 4.023 8.148 4.129 1 98.19 96 GLU A C 1
ATOM 793 O O . GLU A 1 96 ? 4.492 7.539 5.09 1 98.19 96 GLU A O 1
ATOM 798 N N . PHE A 1 97 ? 3.766 9.469 4.129 1 98.69 97 PHE A N 1
ATOM 799 C CA . PHE A 1 97 ? 3.922 10.336 5.289 1 98.69 97 PHE A CA 1
ATOM 800 C C . PHE A 1 97 ? 2.637 11.102 5.57 1 98.69 97 PHE A C 1
ATOM 802 O O . PHE A 1 97 ? 1.814 11.297 4.676 1 98.69 97 PHE A O 1
ATOM 809 N N . VAL A 1 98 ? 2.514 11.477 6.789 1 98.81 98 VAL A N 1
ATOM 810 C CA . VAL A 1 98 ? 1.358 12.273 7.176 1 98.81 98 VAL A CA 1
ATOM 811 C C . VAL A 1 98 ? 1.812 13.445 8.047 1 98.81 98 VAL A C 1
ATOM 813 O O . VAL A 1 98 ? 2.729 13.305 8.859 1 98.81 98 VAL A O 1
ATOM 816 N N . ILE A 1 99 ? 1.2 14.57 7.875 1 98.75 99 ILE A N 1
ATOM 817 C CA . ILE A 1 99 ? 1.521 15.797 8.602 1 98.75 99 ILE A CA 1
ATOM 818 C C . ILE A 1 99 ? 0.261 16.344 9.258 1 98.75 99 ILE A C 1
ATOM 820 O O . ILE A 1 99 ? -0.774 16.5 8.609 1 98.75 99 ILE A O 1
ATOM 824 N N . LEU A 1 100 ? 0.392 16.609 10.492 1 98.75 100 LEU A N 1
ATOM 825 C CA . LEU A 1 100 ? -0.674 17.266 11.242 1 98.75 100 LEU A CA 1
ATOM 826 C C . LEU A 1 100 ? -0.33 18.719 11.523 1 98.75 100 LEU A C 1
ATOM 828 O O . LEU A 1 100 ? 0.737 19.031 12.062 1 98.75 100 LEU A O 1
ATOM 832 N N . LEU A 1 101 ? -1.236 19.594 11.148 1 98.75 101 LEU A N 1
ATOM 833 C CA . LEU A 1 101 ? -0.997 21.031 11.211 1 98.75 101 LEU A CA 1
ATOM 834 C C . LEU A 1 101 ? -2.064 21.734 12.055 1 98.75 101 LEU A C 1
ATOM 836 O O . LEU A 1 101 ? -3.051 22.234 11.516 1 98.75 101 LEU A O 1
ATOM 840 N N . PRO A 1 102 ? -1.832 21.844 13.375 1 98.5 102 PRO A N 1
ATOM 841 C CA . PRO A 1 102 ? -2.781 22.562 14.227 1 98.5 102 PRO A CA 1
ATOM 842 C C . PRO A 1 102 ? -2.826 24.047 13.93 1 98.5 102 PRO A C 1
ATOM 844 O O . PRO A 1 102 ? -1.82 24.641 13.516 1 98.5 102 PRO A O 1
ATOM 847 N N . ARG A 1 103 ? -4.051 24.578 14.141 1 98.38 103 ARG A N 1
ATOM 848 C CA . ARG A 1 103 ? -4.273 26.016 13.977 1 98.38 103 ARG A CA 1
ATOM 849 C C . ARG A 1 103 ? -3.848 26.469 12.586 1 98.38 103 ARG A C 1
ATOM 851 O O . ARG A 1 103 ? -3.15 27.484 12.445 1 98.38 103 ARG A O 1
ATOM 858 N N . THR A 1 104 ? -4.094 25.656 11.664 1 98.5 104 THR A N 1
ATOM 859 C CA . THR A 1 104 ? -3.762 25.891 10.258 1 98.5 104 THR A CA 1
ATOM 860 C C . THR A 1 104 ? -4.977 25.641 9.367 1 98.5 104 THR A C 1
ATOM 862 O O . THR A 1 104 ? -5.566 24.562 9.398 1 98.5 104 THR A O 1
ATOM 865 N N . SER A 1 105 ? -5.34 26.641 8.578 1 98.12 105 SER A N 1
ATOM 866 C CA . SER A 1 105 ? -6.473 26.516 7.664 1 98.12 105 SER A CA 1
ATOM 867 C C . SER A 1 105 ? -6.113 25.656 6.457 1 98.12 105 SER A C 1
ATOM 869 O O . SER A 1 105 ? -4.941 25.375 6.215 1 98.12 105 SER A O 1
ATOM 871 N N . ILE A 1 106 ? -7.117 25.281 5.715 1 98.5 106 ILE A N 1
ATOM 872 C CA . ILE A 1 106 ? -6.914 24.469 4.52 1 98.5 106 ILE A CA 1
ATOM 873 C C . ILE A 1 106 ? -6.035 25.234 3.527 1 98.5 106 ILE A C 1
ATOM 875 O O . ILE A 1 106 ? -5.18 24.641 2.867 1 98.5 106 ILE A O 1
ATOM 879 N N . LYS A 1 107 ? -6.285 26.516 3.412 1 98.19 107 LYS A N 1
ATOM 880 C CA . LYS A 1 107 ? -5.508 27.328 2.482 1 98.19 107 LYS A CA 1
ATOM 881 C C . LYS A 1 107 ? -4.047 27.406 2.908 1 98.19 107 LYS A C 1
ATOM 883 O O . LYS A 1 107 ? -3.145 27.25 2.082 1 98.19 107 LYS A O 1
ATOM 888 N N . GLU A 1 108 ? -3.838 27.656 4.188 1 98.31 108 GLU A N 1
ATOM 889 C CA . GLU A 1 108 ? -2.477 27.719 4.715 1 98.31 108 GLU A CA 1
ATOM 890 C C . GLU A 1 108 ? -1.757 26.391 4.555 1 98.31 108 GLU A C 1
ATOM 892 O O . GLU A 1 108 ? -0.571 26.359 4.219 1 98.31 108 GLU A O 1
ATOM 897 N N . ALA A 1 109 ? -2.445 25.375 4.832 1 98.62 109 ALA A N 1
ATOM 898 C CA . ALA A 1 109 ? -1.875 24.031 4.703 1 98.62 109 ALA A CA 1
ATOM 899 C C . ALA A 1 109 ? -1.502 23.734 3.254 1 98.62 109 ALA A C 1
ATOM 901 O O . ALA A 1 109 ? -0.421 23.203 2.98 1 98.62 109 ALA A O 1
ATOM 902 N N . TYR A 1 110 ? -2.4 24.047 2.361 1 98.62 110 TYR A N 1
ATOM 903 C CA . TYR A 1 110 ? -2.143 23.859 0.938 1 98.62 110 TYR A CA 1
ATOM 904 C C . TYR A 1 110 ? -0.867 24.578 0.518 1 98.62 110 TYR A C 1
ATOM 906 O O . TYR A 1 110 ? -0.003 24 -0.139 1 98.62 110 TYR A O 1
ATOM 914 N N . ASP A 1 111 ? -0.809 25.812 0.876 1 98.5 111 ASP A N 1
ATOM 915 C CA . ASP A 1 111 ? 0.357 26.609 0.513 1 98.5 111 ASP A CA 1
ATOM 916 C C . ASP A 1 111 ? 1.639 26 1.076 1 98.5 111 ASP A C 1
ATOM 918 O O . ASP A 1 111 ? 2.662 25.953 0.391 1 98.5 111 ASP A O 1
ATOM 922 N N . LYS A 1 112 ? 1.569 25.625 2.291 1 98.06 112 LYS A N 1
ATOM 923 C CA . LYS A 1 112 ? 2.727 25.047 2.963 1 98.06 112 LYS A CA 1
ATOM 924 C C . LYS A 1 112 ? 3.193 23.766 2.252 1 98.06 112 LYS A C 1
ATOM 926 O O . LYS A 1 112 ? 4.383 23.609 1.981 1 98.06 112 LYS A O 1
ATOM 931 N N . VAL A 1 113 ? 2.307 22.906 1.915 1 98.5 113 VAL A N 1
ATOM 932 C CA . VAL A 1 113 ? 2.721 21.625 1.355 1 98.5 113 VAL A CA 1
ATOM 933 C C . VAL A 1 113 ? 3.059 21.781 -0.125 1 98.5 113 VAL A C 1
ATOM 935 O O . VAL A 1 113 ? 3.879 21.047 -0.668 1 98.5 113 VAL A O 1
ATOM 938 N N . GLU A 1 114 ? 2.432 22.734 -0.774 1 98.69 114 GLU A N 1
ATOM 939 C CA . GLU A 1 114 ? 2.836 23.047 -2.141 1 98.69 114 GLU A CA 1
ATOM 940 C C . GLU A 1 114 ? 4.289 23.516 -2.191 1 98.69 114 GLU A C 1
ATOM 942 O O . GLU A 1 114 ? 5.031 23.141 -3.102 1 98.69 114 GLU A O 1
ATOM 947 N N . ARG A 1 115 ? 4.645 24.297 -1.256 1 98.19 115 ARG A N 1
ATOM 948 C CA . ARG A 1 115 ? 6.035 24.719 -1.15 1 98.19 115 ARG A CA 1
ATOM 949 C C . ARG A 1 115 ? 6.953 23.531 -0.915 1 98.19 115 ARG A C 1
ATOM 951 O O . ARG A 1 115 ? 8.008 23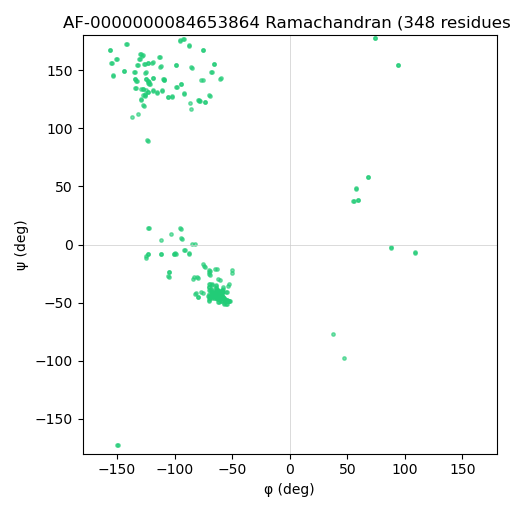.406 -1.549 1 98.19 115 ARG A O 1
ATOM 958 N N . LEU A 1 116 ? 6.582 22.703 -0.044 1 98.12 116 LEU A N 1
ATOM 959 C CA . LEU A 1 116 ? 7.355 21.5 0.255 1 98.12 116 LEU A CA 1
ATOM 960 C C . LEU A 1 116 ? 7.5 20.625 -0.984 1 98.12 116 LEU A C 1
ATOM 962 O O . LEU A 1 116 ? 8.594 20.141 -1.279 1 98.12 116 LEU A O 1
ATOM 966 N N . ARG A 1 117 ? 6.398 20.391 -1.658 1 98.56 117 ARG A N 1
ATOM 967 C CA . ARG A 1 117 ? 6.406 19.609 -2.893 1 98.56 117 ARG A CA 1
ATOM 968 C C . ARG A 1 117 ? 7.438 20.172 -3.877 1 98.56 117 ARG A C 1
ATOM 970 O O . ARG A 1 117 ? 8.219 19.406 -4.449 1 98.56 117 ARG A O 1
ATOM 977 N N . ASN A 1 118 ? 7.348 21.438 -4.027 1 98.31 118 ASN A N 1
ATOM 978 C CA . ASN A 1 118 ? 8.258 22.109 -4.949 1 98.31 118 ASN A CA 1
ATOM 979 C C . ASN A 1 118 ? 9.711 21.922 -4.531 1 98.31 118 ASN A C 1
ATOM 981 O O . ASN A 1 118 ? 10.578 21.656 -5.371 1 98.31 118 ASN A O 1
ATOM 985 N N . ILE A 1 119 ? 10 22.062 -3.291 1 97.69 119 ILE A N 1
ATOM 986 C CA . ILE A 1 119 ? 11.359 21.906 -2.779 1 97.69 119 ILE A CA 1
ATOM 987 C C . ILE A 1 119 ? 11.844 20.484 -3.02 1 97.69 119 ILE A C 1
ATOM 989 O O . ILE A 1 119 ? 12.961 20.266 -3.49 1 97.69 119 ILE A O 1
ATOM 993 N N . ILE A 1 120 ? 11.047 19.547 -2.736 1 97.75 120 ILE A N 1
ATOM 994 C CA . ILE A 1 120 ? 11.406 18.141 -2.889 1 97.75 120 ILE A CA 1
ATOM 995 C C . ILE A 1 120 ? 11.688 17.844 -4.359 1 97.75 120 ILE A C 1
ATOM 997 O O . ILE A 1 120 ? 12.68 17.188 -4.688 1 97.75 120 ILE A O 1
ATOM 1001 N N . SER A 1 121 ? 10.859 18.312 -5.234 1 97.56 121 SER A N 1
ATOM 1002 C CA . SER A 1 121 ? 11 18.031 -6.66 1 97.56 121 SER A CA 1
ATOM 1003 C C . SER A 1 121 ? 12.281 18.641 -7.219 1 97.56 121 SER A C 1
ATOM 1005 O O . SER A 1 121 ? 12.805 18.172 -8.234 1 97.56 121 SER A O 1
ATOM 1007 N N . LYS A 1 122 ? 12.797 19.578 -6.566 1 96.19 122 LYS A N 1
ATOM 1008 C CA . LYS A 1 122 ? 13.977 20.281 -7.047 1 96.19 122 LYS A CA 1
ATOM 1009 C C . LYS A 1 122 ? 15.242 19.781 -6.348 1 96.19 122 LYS A C 1
ATOM 1011 O O . LYS A 1 122 ? 16.359 20.172 -6.703 1 96.19 122 LYS A O 1
ATOM 1016 N N . THR A 1 123 ? 15.078 18.984 -5.383 1 94.56 123 THR A N 1
ATOM 1017 C CA . THR A 1 123 ? 16.203 18.5 -4.602 1 94.56 123 THR A CA 1
ATOM 1018 C C . THR A 1 123 ? 16.734 17.188 -5.172 1 94.56 123 THR A C 1
ATOM 1020 O O . THR A 1 123 ? 15.961 16.25 -5.41 1 94.56 123 THR A O 1
ATOM 1023 N N . SER A 1 124 ? 18.031 17.094 -5.387 1 94.38 124 SER A N 1
ATOM 1024 C CA . SER A 1 124 ? 18.672 15.852 -5.785 1 94.38 124 SER A CA 1
ATOM 1025 C C . SER A 1 124 ? 19.297 15.156 -4.59 1 94.38 124 SER A C 1
ATOM 1027 O O . SER A 1 124 ? 19.938 15.797 -3.748 1 94.38 124 SER A O 1
ATOM 1029 N N . ILE A 1 125 ? 19.078 13.891 -4.535 1 93.25 125 ILE A N 1
ATOM 1030 C CA . ILE A 1 125 ? 19.672 13.086 -3.482 1 93.25 125 ILE A CA 1
ATOM 1031 C C . ILE A 1 125 ? 20.875 12.32 -4.039 1 93.25 125 ILE A C 1
ATOM 1033 O O . ILE A 1 125 ? 20.75 11.641 -5.062 1 93.25 125 ILE A O 1
ATOM 1037 N N . LYS A 1 126 ? 21.953 12.453 -3.377 1 91.38 126 LYS A N 1
ATOM 1038 C CA . LYS A 1 126 ? 23.203 11.875 -3.855 1 91.38 126 LYS A CA 1
ATOM 1039 C C . LYS A 1 126 ? 23.75 10.859 -2.859 1 91.38 126 LYS A C 1
ATOM 1041 O O . LYS A 1 126 ? 23.672 11.07 -1.647 1 91.38 126 LYS A O 1
ATOM 1046 N N . ASP A 1 127 ? 24.125 9.75 -3.428 1 87.31 127 ASP A N 1
ATOM 1047 C CA . ASP A 1 127 ? 24.859 8.742 -2.676 1 87.31 127 ASP A CA 1
ATOM 1048 C C . ASP A 1 127 ? 26.016 8.18 -3.5 1 87.31 127 ASP A C 1
ATOM 1050 O O . ASP A 1 127 ? 25.828 7.285 -4.324 1 87.31 127 ASP A O 1
ATOM 1054 N N . GLU A 1 128 ? 27.188 8.539 -3.078 1 84.88 128 GLU A N 1
ATOM 1055 C CA . GLU A 1 128 ? 28.391 8.102 -3.795 1 84.88 128 GLU A CA 1
ATOM 1056 C C . GLU A 1 128 ? 28.234 8.312 -5.297 1 84.88 128 GLU A C 1
ATOM 1058 O O . GLU A 1 128 ? 28.156 9.453 -5.766 1 84.88 128 GLU A O 1
ATOM 1063 N N . LEU A 1 129 ? 27.859 7.203 -6.012 1 84.38 129 LEU A N 1
ATOM 1064 C CA . LEU A 1 129 ? 27.906 7.277 -7.469 1 84.38 129 LEU A CA 1
ATOM 1065 C C . LEU A 1 129 ? 26.516 7.445 -8.047 1 84.38 129 LEU A C 1
ATOM 1067 O O . LEU A 1 129 ? 26.328 7.418 -9.266 1 84.38 129 LEU A O 1
ATOM 1071 N N . VAL A 1 130 ? 25.625 7.672 -7.125 1 89.25 130 VAL A N 1
ATOM 1072 C CA . VAL A 1 130 ? 24.266 7.75 -7.656 1 89.25 130 VAL A CA 1
ATOM 1073 C C . VAL A 1 130 ? 23.625 9.078 -7.25 1 89.25 130 VAL A C 1
ATOM 1075 O O . VAL A 1 130 ? 23.797 9.531 -6.117 1 89.25 130 VAL A O 1
ATOM 1078 N N . GLU A 1 131 ? 23.016 9.734 -8.188 1 92.56 131 GLU A N 1
ATOM 1079 C CA . GLU A 1 131 ? 22.219 10.938 -7.957 1 92.56 131 GLU A CA 1
ATOM 1080 C C . GLU A 1 131 ? 20.828 10.805 -8.57 1 92.56 131 GLU A C 1
ATOM 1082 O O . GLU A 1 131 ? 20.688 10.375 -9.719 1 92.56 131 GLU A O 1
ATOM 1087 N N . ALA A 1 132 ? 19.828 11.086 -7.727 1 95.19 132 ALA A N 1
ATOM 1088 C CA . ALA A 1 132 ? 18.469 10.984 -8.242 1 95.19 132 ALA A CA 1
ATOM 1089 C C . ALA A 1 132 ? 17.531 11.953 -7.527 1 95.19 132 ALA A C 1
ATOM 1091 O O . ALA A 1 132 ? 17.859 12.461 -6.453 1 95.19 132 ALA A O 1
ATOM 1092 N N . SER A 1 133 ? 16.406 12.234 -8.203 1 96.12 133 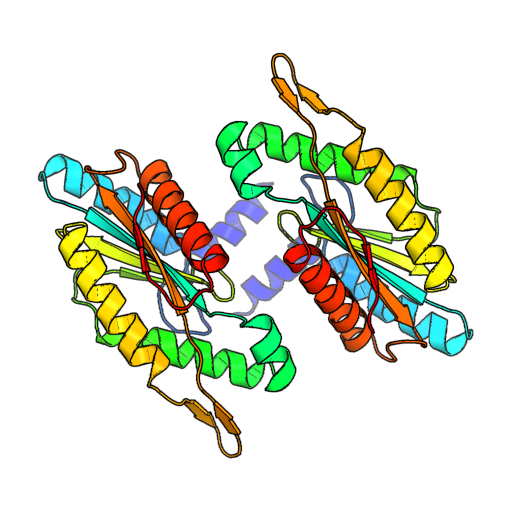SER A N 1
ATOM 1093 C CA . SER A 1 133 ? 15.344 13.055 -7.625 1 96.12 133 SER A CA 1
ATOM 1094 C C . SER A 1 133 ? 14.016 12.305 -7.617 1 96.12 133 SER A C 1
ATOM 1096 O O . SER A 1 133 ? 1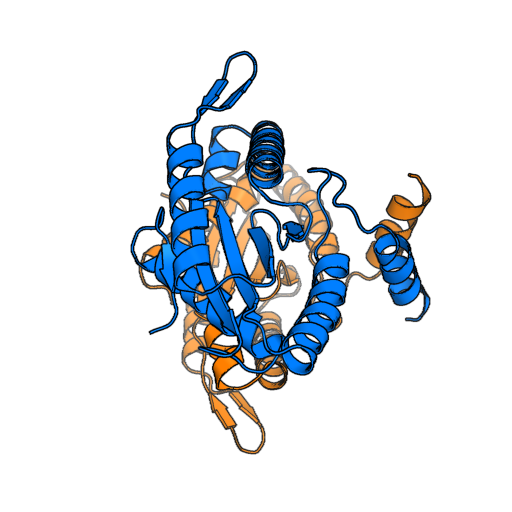3.828 11.352 -8.375 1 96.12 133 SER A O 1
ATOM 1098 N N . VAL A 1 134 ? 13.18 12.719 -6.73 1 97.88 134 VAL A N 1
ATOM 1099 C CA . VAL A 1 134 ? 11.844 12.141 -6.676 1 97.88 134 VAL A CA 1
ATOM 1100 C C . VAL A 1 134 ? 10.797 13.258 -6.633 1 97.88 134 VAL A C 1
ATOM 1102 O O . VAL A 1 134 ? 11.133 14.414 -6.355 1 97.88 134 VAL A O 1
ATOM 1105 N N . THR A 1 135 ? 9.609 12.945 -6.977 1 98.5 135 THR A N 1
ATOM 1106 C CA . THR A 1 135 ? 8.461 13.82 -6.758 1 98.5 135 THR A CA 1
ATOM 1107 C C . THR A 1 135 ? 7.5 13.219 -5.738 1 98.5 135 THR A C 1
ATOM 1109 O O . THR A 1 135 ? 7.609 12.031 -5.398 1 98.5 135 THR A O 1
ATOM 1112 N N . VAL A 1 136 ? 6.688 14.07 -5.215 1 98.75 136 VAL A N 1
ATOM 1113 C CA . VAL A 1 136 ? 5.715 13.609 -4.227 1 98.75 136 VAL A CA 1
ATOM 1114 C C . VAL A 1 136 ? 4.332 14.156 -4.57 1 98.75 136 VAL A C 1
ATOM 1116 O O . VAL A 1 136 ? 4.211 15.188 -5.234 1 98.75 136 VAL A O 1
ATOM 1119 N N . SER A 1 137 ? 3.307 13.469 -4.137 1 98.88 137 SER A N 1
ATOM 1120 C CA . SER A 1 137 ? 1.909 13.883 -4.246 1 98.88 137 SER A CA 1
ATOM 1121 C C . SER A 1 137 ? 1.271 14.031 -2.867 1 98.88 137 SER A C 1
ATOM 1123 O O . SER A 1 137 ? 1.552 13.25 -1.957 1 98.88 137 SER A O 1
ATOM 1125 N N . PHE A 1 138 ? 0.393 15.055 -2.775 1 98.88 138 PHE A N 1
ATOM 1126 C CA . PHE A 1 138 ? -0.226 15.336 -1.486 1 98.88 138 PHE A CA 1
ATOM 1127 C C . PHE A 1 138 ? -1.745 15.328 -1.601 1 98.88 138 PHE A C 1
ATOM 1129 O O . PHE A 1 138 ? -2.301 15.773 -2.607 1 98.88 138 PHE A O 1
ATOM 1136 N N . GLY A 1 139 ? -2.336 14.828 -0.589 1 98.88 139 GLY A N 1
ATOM 1137 C CA . GLY A 1 139 ? -3.727 15.117 -0.273 1 98.88 139 GLY A CA 1
ATOM 1138 C C . GLY A 1 139 ? -3.9 15.875 1.029 1 98.88 139 GLY A C 1
ATOM 1139 O O . GLY A 1 139 ? -3.326 15.5 2.055 1 98.88 139 GLY A O 1
ATOM 1140 N N . VAL A 1 140 ? -4.668 16.953 1.035 1 98.88 140 VAL A N 1
ATOM 1141 C CA . VAL A 1 140 ? -4.832 17.797 2.215 1 98.88 140 VAL A CA 1
ATOM 1142 C C . VAL A 1 140 ? -6.309 17.891 2.582 1 98.88 140 VAL A C 1
ATOM 1144 O O . VAL A 1 140 ? -7.172 17.953 1.702 1 98.88 140 VAL A O 1
ATOM 1147 N N . SER A 1 141 ? -6.574 17.875 3.865 1 98.81 141 SER A N 1
ATOM 1148 C CA . SER A 1 141 ? -7.918 18.094 4.391 1 98.81 141 SER A CA 1
ATOM 1149 C C . SER A 1 141 ? -7.879 18.922 5.676 1 98.81 141 SER A C 1
ATOM 1151 O O . SER A 1 141 ? -6.805 19.25 6.18 1 98.81 141 SER A O 1
ATOM 1153 N N . SER A 1 142 ? -9.109 19.297 6.137 1 98.62 142 SER A N 1
ATOM 1154 C CA . SER A 1 142 ? -9.117 20.156 7.312 1 98.62 142 SER A CA 1
ATOM 1155 C C . SER A 1 142 ? -10.406 19.984 8.109 1 98.62 142 SER A C 1
ATOM 1157 O O . SER A 1 142 ? -11.453 19.688 7.543 1 98.62 142 SER A O 1
ATOM 1159 N N . TYR A 1 143 ? -10.219 20.094 9.312 1 97.94 143 TYR A N 1
ATOM 1160 C CA . TYR A 1 143 ? -11.32 20.344 10.242 1 97.94 143 TYR A CA 1
ATOM 1161 C C . TYR A 1 143 ? -11.477 21.844 10.508 1 97.94 143 TYR A C 1
ATOM 1163 O O . TYR A 1 143 ? -10.492 22.562 10.703 1 97.94 143 TYR A O 1
ATOM 1171 N N . PRO A 1 144 ? -12.758 22.266 10.531 1 97.44 144 PRO A N 1
ATOM 1172 C CA . PRO A 1 144 ? -14.031 21.547 10.344 1 97.44 144 PRO A CA 1
ATOM 1173 C C . PRO A 1 144 ? -14.531 21.609 8.906 1 97.44 144 PRO A C 1
ATOM 1175 O O . PRO A 1 144 ? -15.594 21.078 8.594 1 97.44 144 PRO A O 1
ATOM 1178 N N . GLU A 1 145 ? -13.75 22.156 8.039 1 96.62 145 GLU A N 1
ATOM 1179 C CA . GLU A 1 145 ? -14.242 22.484 6.703 1 96.62 145 GLU A CA 1
ATOM 1180 C C . GLU A 1 145 ? -14.664 21.234 5.945 1 96.62 145 GLU A C 1
ATOM 1182 O O . GLU A 1 145 ? -15.688 21.234 5.254 1 96.62 145 GLU A O 1
ATOM 1187 N N . PHE A 1 146 ? -13.914 20.172 6.09 1 96.69 146 PHE A N 1
ATOM 1188 C CA . PHE A 1 146 ? -14.18 19 5.27 1 96.69 146 PHE A CA 1
ATOM 1189 C C . PHE A 1 146 ? -14.438 17.781 6.145 1 96.69 146 PHE A C 1
ATOM 1191 O O . PHE A 1 146 ? -14.766 16.703 5.637 1 96.69 146 PHE A O 1
ATOM 1198 N N . SER A 1 147 ? -14.219 17.953 7.375 1 95.19 147 SER A N 1
ATOM 1199 C CA . SER A 1 147 ? -14.336 16.812 8.273 1 95.19 147 SER A CA 1
ATOM 1200 C C . SER A 1 147 ? -14.664 17.25 9.695 1 95.19 147 SER A C 1
ATOM 1202 O O . SER A 1 147 ? -14.297 18.359 10.109 1 95.19 147 SER A O 1
ATOM 1204 N N . ASN A 1 148 ? -15.281 16.297 10.445 1 95.69 148 ASN A N 1
ATOM 1205 C CA . ASN A 1 148 ? -15.633 16.609 11.82 1 95.69 148 ASN A CA 1
ATOM 1206 C C . ASN A 1 148 ? -15.039 15.602 12.797 1 95.69 148 ASN A C 1
ATOM 1208 O O . ASN A 1 148 ? -15.133 15.781 14.016 1 95.69 148 ASN A O 1
ATOM 1212 N N . THR A 1 149 ? -14.555 14.578 12.266 1 96.12 149 THR A N 1
ATOM 1213 C CA . THR A 1 149 ? -13.953 13.539 13.102 1 96.12 149 THR A CA 1
ATOM 1214 C C . THR A 1 149 ? -12.555 13.18 12.594 1 96.12 149 THR A C 1
ATOM 1216 O O . THR A 1 149 ? -12.188 13.539 11.477 1 96.12 149 THR A O 1
ATOM 1219 N N . GLU A 1 150 ? -11.836 12.531 13.445 1 96.12 150 GLU A N 1
ATOM 1220 C CA . GLU A 1 150 ? -10.5 12.094 13.07 1 96.12 150 GLU A CA 1
ATOM 1221 C C . GLU A 1 150 ? -10.539 11.156 11.859 1 96.12 150 GLU A C 1
ATOM 1223 O O . GLU A 1 150 ? -9.719 11.273 10.953 1 96.12 150 GLU A O 1
ATOM 1228 N N . SER A 1 151 ? -11.477 10.258 11.859 1 94.69 151 SER A N 1
ATOM 1229 C CA . SER A 1 151 ? -11.617 9.297 10.773 1 94.69 151 SER A CA 1
ATOM 1230 C C . SER A 1 151 ? -11.953 10 9.461 1 94.69 151 SER A C 1
ATOM 1232 O O . SER A 1 151 ? -11.398 9.656 8.414 1 94.69 151 SER A O 1
ATOM 1234 N N . GLU A 1 152 ? -12.82 10.953 9.516 1 95.81 152 GLU A N 1
ATOM 1235 C CA . GLU A 1 152 ? -13.211 11.695 8.32 1 95.81 152 GLU A CA 1
ATOM 1236 C C . GLU A 1 152 ? -12.047 12.531 7.793 1 95.81 152 GLU A C 1
ATOM 1238 O O . GLU A 1 152 ? -11.852 12.633 6.578 1 95.81 152 GLU A O 1
ATOM 1243 N N . LEU A 1 153 ? -11.336 13.125 8.742 1 97.94 153 LEU A N 1
ATOM 1244 C CA . LEU A 1 153 ? -10.203 13.969 8.352 1 97.94 153 LEU A CA 1
ATOM 1245 C C . LEU A 1 153 ? -9.164 13.156 7.586 1 97.94 153 LEU A C 1
ATOM 1247 O O . LEU A 1 153 ? -8.711 13.57 6.52 1 97.94 153 LEU A O 1
ATOM 1251 N N . LEU A 1 154 ? -8.883 12.039 8.07 1 97.06 154 LEU A N 1
ATOM 1252 C CA . LEU A 1 154 ? -7.922 11.148 7.426 1 97.06 154 LEU A CA 1
ATOM 1253 C C . LEU A 1 154 ? -8.461 10.648 6.09 1 97.06 154 LEU A C 1
ATOM 1255 O O . LEU A 1 154 ? -7.742 10.633 5.09 1 97.06 154 LEU A O 1
ATOM 1259 N N . LYS A 1 155 ? -9.664 10.281 6.094 1 95.69 155 LYS A N 1
ATOM 1260 C CA . LYS A 1 155 ? -10.289 9.719 4.898 1 95.69 155 LYS A CA 1
ATOM 1261 C C . LYS A 1 155 ? -10.328 10.742 3.77 1 95.69 155 LYS A C 1
ATOM 1263 O O . LYS A 1 155 ? -10.008 10.422 2.623 1 95.69 155 LYS A O 1
ATOM 1268 N N . THR A 1 156 ? -10.711 11.898 4.059 1 97.25 156 THR A N 1
ATOM 1269 C CA . THR A 1 156 ? -10.836 12.93 3.037 1 97.25 156 THR A CA 1
ATOM 1270 C C . THR A 1 156 ? -9.461 13.328 2.5 1 97.25 156 THR A C 1
ATOM 1272 O O . THR A 1 156 ? -9.305 13.586 1.305 1 97.25 156 THR A O 1
ATOM 1275 N N . ALA A 1 157 ? -8.461 13.398 3.363 1 98.5 157 ALA A N 1
ATOM 1276 C CA . ALA A 1 157 ? -7.098 13.672 2.914 1 98.5 157 ALA A CA 1
ATOM 1277 C C . ALA A 1 157 ? -6.578 12.547 2.027 1 98.5 157 ALA A C 1
ATOM 1279 O O . ALA A 1 157 ? -5.945 12.797 1 1 98.5 157 ALA A O 1
ATOM 1280 N N . ASP A 1 158 ? -6.832 11.367 2.416 1 97.19 158 ASP A N 1
ATOM 1281 C CA . ASP A 1 158 ? -6.414 10.195 1.654 1 97.19 158 ASP A CA 1
ATOM 1282 C C . ASP A 1 158 ? -7.07 10.18 0.275 1 97.19 158 ASP A C 1
ATOM 1284 O O . ASP A 1 158 ? -6.43 9.812 -0.715 1 97.19 158 ASP A O 1
ATOM 1288 N N . ASN A 1 159 ? -8.328 10.453 0.232 1 96.62 159 ASN A N 1
ATOM 1289 C CA . ASN A 1 159 ? -9.023 10.547 -1.048 1 96.62 159 ASN A CA 1
ATOM 1290 C C . ASN A 1 159 ? -8.406 11.609 -1.949 1 96.62 159 ASN A C 1
ATOM 1292 O O . ASN A 1 159 ? -8.273 11.406 -3.156 1 96.62 159 ASN A O 1
ATOM 1296 N N . ALA A 1 160 ? -8.086 12.688 -1.334 1 98.38 160 ALA A N 1
ATOM 1297 C CA . ALA A 1 160 ? -7.426 13.75 -2.092 1 98.38 160 ALA A CA 1
ATOM 1298 C C . ALA A 1 160 ? -6.078 13.281 -2.635 1 98.38 160 ALA A C 1
ATOM 1300 O O . ALA A 1 160 ? -5.715 13.594 -3.77 1 98.38 160 ALA A O 1
ATOM 1301 N N . LEU A 1 161 ? -5.344 12.594 -1.852 1 98.25 161 LEU A N 1
ATOM 1302 C CA . LEU A 1 161 ? -4.082 12.039 -2.328 1 98.25 161 LEU A CA 1
ATOM 1303 C C . LEU A 1 161 ? -4.312 11.109 -3.514 1 98.25 161 LEU A C 1
ATOM 1305 O O . LEU A 1 161 ? -3.553 11.133 -4.484 1 98.25 161 LEU A O 1
ATOM 1309 N N . TYR A 1 162 ? -5.297 10.289 -3.334 1 96.06 162 TYR A N 1
ATOM 1310 C CA . TYR A 1 162 ? -5.641 9.383 -4.426 1 96.06 162 TYR A CA 1
ATOM 1311 C C . TYR A 1 162 ? -5.902 10.156 -5.711 1 96.06 162 TYR A C 1
ATOM 1313 O O . TYR A 1 162 ? -5.445 9.758 -6.785 1 96.06 162 TYR A O 1
ATOM 1321 N N . GLU A 1 163 ? -6.648 11.133 -5.621 1 96.94 163 GLU A N 1
ATOM 1322 C CA . GLU A 1 163 ? -6.922 11.977 -6.777 1 96.94 163 GLU A CA 1
ATOM 1323 C C . GLU A 1 163 ? -5.637 12.57 -7.344 1 96.94 163 GLU A C 1
ATOM 1325 O O . GLU A 1 163 ? -5.48 12.68 -8.562 1 96.94 163 GLU A O 1
ATOM 1330 N N . ALA A 1 164 ? -4.762 12.984 -6.492 1 98.19 164 ALA A N 1
ATOM 1331 C CA . ALA A 1 164 ? -3.48 13.523 -6.934 1 98.19 164 ALA A CA 1
ATOM 1332 C C . ALA A 1 164 ? -2.705 12.5 -7.758 1 98.19 164 ALA A C 1
ATOM 1334 O O . ALA A 1 164 ? -2.154 12.828 -8.812 1 98.19 164 ALA A O 1
ATOM 1335 N N . LYS A 1 165 ? -2.686 11.32 -7.27 1 95.38 165 LYS A N 1
ATOM 1336 C CA . LYS A 1 165 ? -1.999 10.25 -7.984 1 95.38 165 LYS A CA 1
ATOM 1337 C C . LYS A 1 165 ? -2.654 9.977 -9.336 1 95.38 165 LYS A C 1
ATOM 1339 O O . LYS A 1 165 ? -1.965 9.789 -10.336 1 95.38 165 LYS A O 1
ATOM 1344 N N . GLU A 1 166 ? -3.906 10.008 -9.391 1 92.94 166 GLU A N 1
ATOM 1345 C CA . GLU A 1 166 ? -4.652 9.727 -10.609 1 92.94 166 GLU A CA 1
ATOM 1346 C C . GLU A 1 166 ? -4.5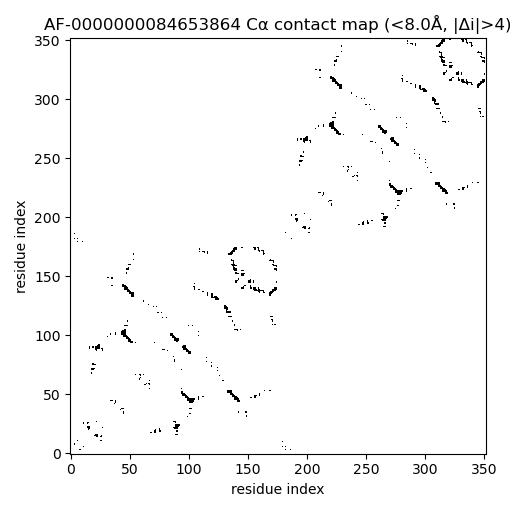55 10.891 -11.602 1 92.94 166 GLU A C 1
ATOM 1348 O O . GLU A 1 166 ? -4.816 10.719 -12.789 1 92.94 166 GLU A O 1
ATOM 1353 N N . SER A 1 167 ? -4.188 12.008 -11.125 1 95.56 167 SER A N 1
ATOM 1354 C CA . SER A 1 167 ? -4.125 13.203 -11.961 1 95.56 167 SER A CA 1
ATOM 1355 C C . SER A 1 167 ? -2.725 13.414 -12.523 1 95.56 167 SER A C 1
ATOM 1357 O O . SER A 1 167 ? -2.4 14.5 -13.008 1 95.56 167 SER A O 1
ATOM 1359 N N . GLY A 1 168 ? -1.883 12.43 -12.438 1 95.44 168 GLY A N 1
ATOM 1360 C CA . GLY A 1 168 ? -0.552 12.523 -13.016 1 95.44 168 GLY A CA 1
ATOM 1361 C C . GLY A 1 168 ? 0.545 12.641 -11.977 1 95.44 168 GLY A C 1
ATOM 1362 O O . GLY A 1 168 ? 1.726 12.742 -12.32 1 95.44 168 GLY A O 1
ATOM 1363 N N . ARG A 1 169 ? 0.193 12.789 -10.641 1 97.62 169 ARG A N 1
ATOM 1364 C CA . ARG A 1 169 ? 1.137 12.828 -9.531 1 97.62 169 ARG A CA 1
ATOM 1365 C C . ARG A 1 169 ? 1.88 14.156 -9.492 1 97.62 169 ARG A C 1
ATOM 1367 O O . ARG A 1 169 ? 1.515 15.102 -10.195 1 97.62 169 ARG A O 1
ATOM 1374 N N . ASN A 1 170 ? 2.715 14.328 -8.508 1 98.56 170 ASN A N 1
ATOM 1375 C CA . ASN A 1 170 ? 3.488 15.555 -8.344 1 98.56 170 ASN A CA 1
ATOM 1376 C C . ASN A 1 170 ? 2.584 16.781 -8.242 1 98.56 170 ASN A C 1
ATOM 1378 O O . ASN A 1 170 ? 2.766 17.75 -8.977 1 98.56 170 ASN A O 1
ATOM 1382 N N . CYS A 1 171 ? 1.612 16.641 -7.41 1 98.75 171 CYS A N 1
ATOM 1383 C CA . CYS A 1 171 ? 0.689 17.75 -7.203 1 98.75 171 CYS A CA 1
ATOM 1384 C C . CYS A 1 171 ? 0.013 17.656 -5.84 1 98.75 171 CYS A C 1
ATOM 1386 O O . CYS A 1 171 ? 0.174 16.656 -5.137 1 98.75 171 CYS A O 1
ATOM 1388 N N . VAL A 1 172 ? -0.618 18.688 -5.461 1 98.81 172 VAL A N 1
ATOM 1389 C CA . VAL A 1 172 ? -1.386 18.766 -4.223 1 98.81 172 VAL A CA 1
ATOM 1390 C C . VAL A 1 172 ? -2.877 18.844 -4.543 1 98.81 172 VAL A C 1
ATOM 1392 O O . VAL A 1 172 ? -3.291 19.625 -5.414 1 98.81 172 VAL A O 1
ATOM 1395 N N . ARG A 1 173 ? -3.652 18.031 -3.846 1 98.75 173 ARG A N 1
ATOM 1396 C CA . ARG A 1 173 ? -5.098 18.078 -4.02 1 98.75 173 ARG A CA 1
ATOM 1397 C C . ARG A 1 173 ? -5.805 18.281 -2.686 1 98.75 173 ARG A C 1
ATOM 1399 O O . ARG A 1 173 ? -5.344 17.797 -1.649 1 98.75 173 ARG A O 1
ATOM 1406 N N . ILE A 1 174 ? -6.922 18.969 -2.709 1 98.44 174 ILE A N 1
ATOM 1407 C CA . ILE A 1 174 ? -7.84 19.141 -1.589 1 98.44 174 ILE A CA 1
ATOM 1408 C C . ILE A 1 174 ? -9.211 18.562 -1.953 1 98.44 174 ILE A C 1
ATOM 1410 O O . ILE A 1 174 ? -9.523 18.391 -3.133 1 98.44 174 ILE A O 1
ATOM 1414 N N . PRO A 1 175 ? -9.953 18.219 -0.911 1 92.88 175 PRO A N 1
ATOM 1415 C CA . PRO A 1 175 ? -11.273 17.656 -1.22 1 92.88 175 PRO A CA 1
ATOM 1416 C C . PRO A 1 175 ? -12.156 18.625 -1.997 1 92.88 175 PRO A C 1
ATOM 1418 O O . PRO A 1 175 ? -12.039 19.844 -1.831 1 92.88 175 PRO A O 1
ATOM 1421 N N . CYS A 1 176 ? -13 18.141 -3 1 75.75 176 CYS A N 1
ATOM 1422 C CA . CYS A 1 176 ? -13.977 18.969 -3.709 1 75.75 176 CYS A CA 1
ATOM 1423 C C . CYS A 1 176 ? -15.219 19.188 -2.861 1 75.75 176 CYS A C 1
ATOM 1425 O O . CYS A 1 176 ? -15.578 18.344 -2.033 1 75.75 176 CYS A O 1
ATOM 1427 N N . MET B 1 1 ? 16.844 -5.023 20.781 1 31.42 1 MET B N 1
ATOM 1428 C CA . MET B 1 1 ? 17.172 -5.422 19.406 1 31.42 1 MET B CA 1
ATOM 1429 C C . MET B 1 1 ? 16.734 -6.859 19.141 1 31.42 1 MET B C 1
ATOM 1431 O O . MET B 1 1 ? 16.219 -7.164 18.062 1 31.42 1 MET B O 1
ATOM 1435 N N . GLU B 1 2 ? 16.969 -7.676 20.016 1 38.94 2 GLU B N 1
ATOM 1436 C CA . GLU B 1 2 ? 16.906 -9.133 20.047 1 38.94 2 GLU B CA 1
ATOM 1437 C C . GLU B 1 2 ? 15.461 -9.625 20.125 1 38.94 2 GLU B C 1
ATOM 1439 O O . GLU B 1 2 ? 15.102 -10.625 19.5 1 38.94 2 GLU B O 1
ATOM 1444 N N . ASN B 1 3 ? 14.766 -8.867 20.984 1 38.97 3 ASN B N 1
ATOM 1445 C CA . ASN B 1 3 ? 13.461 -9.406 21.375 1 38.97 3 ASN B CA 1
ATOM 1446 C C . ASN B 1 3 ? 12.391 -9.078 20.344 1 38.97 3 ASN B C 1
ATOM 1448 O O . ASN B 1 3 ? 11.375 -9.773 20.266 1 38.97 3 ASN B O 1
ATOM 1452 N N . VAL B 1 4 ? 12.547 -7.961 19.609 1 40.12 4 VAL B N 1
ATOM 1453 C CA . VAL B 1 4 ? 11.688 -7.586 18.5 1 40.12 4 VAL B CA 1
ATOM 1454 C C . VAL B 1 4 ? 11.805 -8.625 17.391 1 40.12 4 VAL B C 1
ATOM 1456 O O . VAL B 1 4 ? 10.805 -8.992 16.766 1 40.12 4 VAL B O 1
ATOM 1459 N N . GLU B 1 5 ? 12.992 -9.07 17.031 1 40.72 5 GLU B N 1
ATOM 1460 C CA . GLU B 1 5 ? 13.195 -10.195 16.125 1 40.72 5 GLU B CA 1
ATOM 1461 C C . GLU B 1 5 ? 12.531 -11.461 16.641 1 40.72 5 GLU B C 1
ATOM 1463 O O . GLU B 1 5 ? 12.008 -12.258 15.867 1 40.72 5 GLU B O 1
ATOM 1468 N N . LEU B 1 6 ? 12.688 -11.484 17.906 1 43.16 6 LEU B N 1
ATOM 1469 C CA . LEU B 1 6 ? 12.117 -12.695 18.469 1 43.16 6 LEU B CA 1
ATOM 1470 C C . LEU B 1 6 ? 10.594 -12.672 18.391 1 43.16 6 LEU B C 1
ATOM 1472 O O . LEU B 1 6 ? 9.969 -13.695 18.094 1 43.16 6 LEU B O 1
ATOM 1476 N N . TYR B 1 7 ? 9.93 -11.609 18.672 1 40.59 7 TYR B N 1
ATOM 1477 C CA . TYR B 1 7 ? 8.477 -11.469 18.594 1 40.59 7 TYR B CA 1
ATOM 1478 C C . TYR B 1 7 ? 8.016 -11.516 17.141 1 40.59 7 TYR B C 1
ATOM 1480 O O . TYR B 1 7 ? 6.996 -12.148 16.828 1 40.59 7 TYR B O 1
ATOM 1488 N N . GLN B 1 8 ? 8.586 -10.875 16.219 1 42.12 8 GLN B N 1
ATOM 1489 C CA . GLN B 1 8 ? 8.289 -11.133 14.812 1 42.12 8 GLN B CA 1
ATOM 1490 C C . GLN B 1 8 ? 8.453 -12.609 14.477 1 42.12 8 GLN B C 1
ATOM 1492 O O . GLN B 1 8 ? 7.676 -13.172 13.703 1 42.12 8 GLN B O 1
ATOM 1497 N N . LYS B 1 9 ? 9.328 -13.125 15.062 1 45.19 9 LYS B N 1
ATOM 1498 C CA . LYS B 1 9 ? 9.609 -14.547 14.883 1 45.19 9 LYS B CA 1
ATOM 1499 C C . LYS B 1 9 ? 8.5 -15.406 15.477 1 45.19 9 LYS B C 1
ATOM 1501 O O . LYS B 1 9 ? 8.125 -16.422 14.906 1 45.19 9 LYS B O 1
ATOM 1506 N N . MET B 1 10 ? 8.039 -15.109 16.641 1 46.59 10 MET B N 1
ATOM 1507 C CA . MET B 1 10 ? 6.965 -15.898 17.234 1 46.59 10 MET B CA 1
ATOM 1508 C C . MET B 1 10 ? 5.648 -15.68 16.5 1 46.59 10 MET B C 1
ATOM 1510 O O . MET B 1 10 ? 4.871 -16.625 16.312 1 46.59 10 MET B O 1
ATOM 1514 N N . HIS B 1 11 ? 5.246 -14.422 16.219 1 47.59 11 HIS B N 1
ATOM 1515 C CA . HIS B 1 11 ? 4.098 -14.156 15.359 1 47.59 11 HIS B CA 1
ATOM 1516 C C . HIS B 1 11 ? 4.301 -14.766 13.969 1 47.59 11 HIS B C 1
ATOM 1518 O O . HIS B 1 11 ? 3.334 -14.961 13.227 1 47.59 11 HIS B O 1
ATOM 1524 N N . GLU B 1 12 ? 5.445 -14.688 13.43 1 48.41 12 GLU B N 1
ATOM 1525 C CA . GLU B 1 12 ? 5.867 -15.445 12.258 1 48.41 12 GLU B CA 1
ATOM 1526 C C . GLU B 1 12 ? 5.566 -16.938 12.43 1 48.41 12 GLU B C 1
ATOM 1528 O O . GLU B 1 12 ? 5.504 -17.672 11.445 1 48.41 12 GLU B O 1
ATOM 1533 N N . MET B 1 13 ? 5.445 -17.312 13.578 1 54.62 13 MET B N 1
ATOM 1534 C CA . MET B 1 13 ? 5.188 -18.75 13.727 1 54.62 13 MET B CA 1
ATOM 1535 C C . MET B 1 13 ? 3.787 -19.094 13.234 1 54.62 13 MET B C 1
ATOM 1537 O O . MET B 1 13 ? 3.568 -20.188 12.703 1 54.62 13 MET B O 1
ATOM 1541 N N . ALA B 1 14 ? 2.842 -18.016 13.242 1 70.38 14 ALA B N 1
ATOM 1542 C CA . ALA B 1 14 ? 1.563 -18.375 12.641 1 70.38 14 ALA B CA 1
ATOM 1543 C C . ALA B 1 14 ? 1.599 -18.188 11.125 1 70.38 14 ALA B C 1
ATOM 1545 O O . ALA B 1 14 ? 2.078 -17.172 10.625 1 70.38 14 ALA B O 1
ATOM 1546 N N . THR B 1 15 ? 1.461 -19.188 10.352 1 88.5 15 THR B N 1
ATOM 1547 C CA . THR B 1 15 ? 1.583 -19.297 8.906 1 88.5 15 THR B CA 1
ATOM 1548 C C . THR B 1 15 ? 0.289 -18.859 8.219 1 88.5 15 THR B C 1
ATOM 1550 O O . THR B 1 15 ? 0.248 -18.719 6.996 1 88.5 15 THR B O 1
ATOM 1553 N N . ILE B 1 16 ? -0.672 -18.469 9.008 1 93.38 16 ILE B N 1
ATOM 1554 C CA . ILE B 1 16 ? -1.999 -18.266 8.43 1 93.38 16 ILE B CA 1
ATOM 1555 C C . ILE B 1 16 ? -2.447 -16.812 8.672 1 93.38 16 ILE B C 1
ATOM 1557 O O . ILE B 1 16 ? -2.258 -16.281 9.766 1 93.38 16 ILE B O 1
ATOM 1561 N N . ASP B 1 17 ? -3.025 -16.203 7.719 1 94.38 17 ASP B N 1
ATOM 1562 C CA . ASP B 1 17 ? -3.684 -14.906 7.855 1 94.38 17 ASP B CA 1
ATOM 1563 C C . ASP B 1 17 ? -5.008 -15.039 8.602 1 94.38 17 ASP B C 1
ATOM 1565 O O . ASP B 1 17 ? -5.926 -15.719 8.141 1 94.38 17 ASP B O 1
ATOM 1569 N N . SER B 1 18 ? -5.137 -14.344 9.648 1 91.56 18 SER B N 1
ATOM 1570 C CA . SER B 1 18 ? -6.254 -14.555 10.562 1 91.56 18 SER B CA 1
ATOM 1571 C C . SER B 1 18 ? -7.574 -14.125 9.93 1 91.56 18 SER B C 1
ATOM 1573 O O . SER B 1 18 ? -8.633 -14.656 10.266 1 91.56 18 SER B O 1
ATOM 1575 N N . LEU B 1 19 ? -7.531 -13.234 9.031 1 94.5 19 LEU B N 1
ATOM 1576 C CA . LEU B 1 19 ? -8.766 -12.727 8.445 1 94.5 19 LEU B CA 1
ATOM 1577 C C . LEU B 1 19 ? -9.305 -13.688 7.395 1 94.5 19 LEU B C 1
ATOM 1579 O O . LEU B 1 19 ? -10.484 -14.047 7.422 1 94.5 19 LEU B O 1
ATOM 1583 N N . THR B 1 20 ? -8.43 -14.156 6.57 1 96.62 20 THR B N 1
ATOM 1584 C CA . THR B 1 20 ? -8.891 -14.859 5.375 1 96.62 20 THR B CA 1
ATOM 1585 C C . THR B 1 20 ? -8.695 -16.359 5.523 1 96.62 20 THR B C 1
ATOM 1587 O O . THR B 1 20 ? -9.273 -17.141 4.762 1 96.62 20 THR B O 1
ATOM 1590 N N . GLY B 1 21 ? -7.773 -16.828 6.371 1 94.94 21 GLY B N 1
ATOM 1591 C CA . GLY B 1 21 ? -7.535 -18.234 6.59 1 94.94 21 GLY B CA 1
ATOM 1592 C C . GLY B 1 21 ? -6.527 -18.828 5.629 1 94.94 21 GLY B C 1
ATOM 1593 O O . GLY B 1 21 ? -6.207 -20.016 5.703 1 94.94 21 GLY B O 1
ATOM 1594 N N . ILE B 1 22 ? -6.07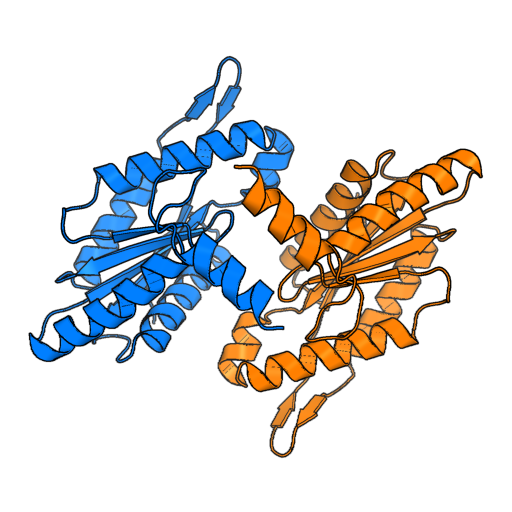4 -18.047 4.734 1 96.62 22 ILE B N 1
ATOM 1595 C CA . ILE B 1 22 ? -5.023 -18.516 3.832 1 96.62 22 ILE B CA 1
ATOM 1596 C C . ILE B 1 22 ? -3.654 -18.156 4.41 1 96.62 22 ILE B C 1
ATOM 1598 O O . ILE B 1 22 ? -3.561 -17.578 5.496 1 96.62 22 ILE B O 1
ATOM 1602 N N . TYR B 1 23 ? -2.576 -18.578 3.729 1 96.25 23 TYR B N 1
ATOM 1603 C CA . TYR B 1 23 ? -1.236 -18.359 4.254 1 96.25 23 TYR B CA 1
ATOM 1604 C C . TYR B 1 23 ? -0.913 -16.859 4.289 1 96.25 23 TYR B C 1
ATOM 1606 O O . TYR B 1 23 ? -1.507 -16.078 3.551 1 96.25 23 TYR B O 1
ATOM 1614 N N . ASN B 1 24 ? -0.017 -16.531 5.172 1 94.81 24 ASN B N 1
ATOM 1615 C CA . ASN B 1 24 ? 0.409 -15.133 5.25 1 94.81 24 ASN B CA 1
ATOM 1616 C C . ASN B 1 24 ? 1.675 -14.891 4.434 1 94.81 24 ASN B C 1
ATOM 1618 O O . ASN B 1 24 ? 2.242 -15.828 3.863 1 94.81 24 ASN B O 1
ATOM 1622 N N . ARG B 1 25 ? 2.086 -13.703 4.359 1 94.69 25 ARG B N 1
ATOM 1623 C CA . ARG B 1 25 ? 3.209 -13.273 3.531 1 94.69 25 ARG B CA 1
ATOM 1624 C C . ARG B 1 25 ? 4.492 -13.984 3.938 1 94.69 25 ARG B C 1
ATOM 1626 O O . ARG B 1 25 ? 5.285 -14.383 3.08 1 94.69 25 ARG B O 1
ATOM 1633 N N . LEU B 1 26 ? 4.73 -14.133 5.195 1 90.94 26 LEU B N 1
ATOM 1634 C CA . LEU B 1 26 ? 5.957 -14.734 5.707 1 90.94 26 LEU B CA 1
ATOM 1635 C C . LEU B 1 26 ? 6.09 -16.172 5.238 1 90.94 26 LEU B C 1
ATOM 1637 O O . LEU B 1 26 ? 7.145 -16.578 4.742 1 90.94 26 LEU B O 1
ATOM 1641 N N . TYR B 1 27 ? 5.031 -16.828 5.438 1 93.38 27 TYR B N 1
ATOM 1642 C CA . TYR B 1 27 ? 5.027 -18.219 4.984 1 93.38 27 TYR B CA 1
ATOM 1643 C C . TYR B 1 27 ? 5.258 -18.312 3.482 1 93.38 27 TYR B C 1
ATOM 1645 O O . TYR B 1 27 ? 6.023 -19.156 3.01 1 93.38 27 TYR B O 1
ATOM 1653 N N . PHE B 1 28 ? 4.598 -17.469 2.836 1 96.88 28 PHE B N 1
ATOM 1654 C CA . PHE B 1 28 ? 4.73 -17.453 1.384 1 96.88 28 PHE B CA 1
ATOM 1655 C C . PHE B 1 28 ? 6.191 -17.297 0.977 1 96.88 28 PHE B C 1
ATOM 1657 O O . PHE B 1 28 ? 6.672 -18.016 0.088 1 96.88 28 PHE B O 1
ATOM 1664 N N . GLN B 1 29 ? 6.828 -16.406 1.519 1 95.25 29 GLN B N 1
ATOM 1665 C CA . GLN B 1 29 ? 8.211 -16.109 1.167 1 95.25 29 GLN B CA 1
ATOM 1666 C C . GLN B 1 29 ? 9.109 -17.312 1.413 1 95.25 29 GLN B C 1
ATOM 1668 O O . GLN B 1 29 ? 10 -17.609 0.612 1 95.25 29 GLN B O 1
ATOM 1673 N N . GLU B 1 30 ? 8.914 -17.922 2.441 1 93.5 30 GLU B N 1
ATOM 1674 C CA . GLU B 1 30 ? 9.664 -19.141 2.744 1 93.5 30 GLU B CA 1
ATOM 1675 C C . GLU B 1 30 ? 9.406 -20.219 1.698 1 93.5 30 GLU B C 1
ATOM 1677 O O . GLU B 1 30 ? 10.344 -20.859 1.218 1 93.5 30 GLU B O 1
ATOM 1682 N N . ARG B 1 31 ? 8.188 -20.406 1.401 1 95.19 31 ARG B N 1
ATOM 1683 C CA . ARG B 1 31 ? 7.809 -21.422 0.424 1 95.19 31 ARG B CA 1
ATOM 1684 C C . ARG B 1 31 ? 8.352 -21.078 -0.96 1 95.19 31 ARG B C 1
ATOM 1686 O O . ARG B 1 31 ? 8.742 -21.969 -1.716 1 95.19 31 ARG B O 1
ATOM 1693 N N . LEU B 1 32 ? 8.273 -19.875 -1.272 1 97.75 32 LEU B N 1
ATOM 1694 C CA . LEU B 1 32 ? 8.789 -19.422 -2.562 1 97.75 32 LEU B CA 1
ATOM 1695 C C . LEU B 1 32 ? 10.258 -19.797 -2.719 1 97.75 32 LEU B C 1
ATOM 1697 O O . LEU B 1 32 ? 10.672 -20.281 -3.773 1 97.75 32 LEU B O 1
ATOM 1701 N N . ARG B 1 33 ? 11.047 -19.547 -1.759 1 96.62 33 ARG B N 1
ATOM 1702 C CA . ARG B 1 33 ? 12.461 -19.875 -1.783 1 96.62 33 ARG B CA 1
ATOM 1703 C C . ARG B 1 33 ? 12.68 -21.375 -2.006 1 96.62 33 ARG B C 1
ATOM 1705 O O . ARG B 1 33 ? 13.5 -21.766 -2.83 1 96.62 33 ARG B O 1
ATOM 1712 N N . GLU B 1 34 ? 11.953 -22.109 -1.306 1 96.81 34 GLU B N 1
ATOM 1713 C CA . GLU B 1 34 ? 12.055 -23.562 -1.422 1 96.81 34 GLU B CA 1
ATOM 1714 C C . GLU B 1 34 ? 11.648 -24.031 -2.814 1 96.81 34 GLU B C 1
ATOM 1716 O O . GLU B 1 34 ? 12.312 -24.891 -3.406 1 96.81 34 GLU B O 1
ATOM 1721 N N . GLU B 1 35 ? 10.586 -23.484 -3.283 1 97.5 35 GLU B N 1
ATOM 1722 C CA . GLU B 1 35 ? 10.016 -23.953 -4.543 1 97.5 35 GLU B CA 1
ATOM 1723 C C . GLU B 1 35 ? 10.898 -23.578 -5.727 1 97.5 35 GLU B C 1
ATOM 1725 O O . GLU B 1 35 ? 11.008 -24.328 -6.695 1 97.5 35 GLU B O 1
ATOM 1730 N N . ILE B 1 36 ? 11.469 -22.469 -5.66 1 97.38 36 ILE B N 1
ATOM 1731 C CA . ILE B 1 36 ? 12.359 -22.078 -6.742 1 97.38 36 ILE B CA 1
ATOM 1732 C C . ILE B 1 36 ? 13.57 -23 -6.781 1 97.38 36 ILE B C 1
ATOM 1734 O O . ILE B 1 36 ? 14.031 -23.391 -7.859 1 97.38 36 ILE B O 1
ATOM 1738 N N . ALA B 1 37 ? 14.117 -23.328 -5.676 1 97.44 37 ALA B N 1
ATOM 1739 C CA . ALA B 1 37 ? 15.227 -24.281 -5.594 1 97.44 37 ALA B CA 1
ATOM 1740 C C . ALA B 1 37 ? 14.836 -25.641 -6.188 1 97.44 37 ALA B C 1
ATOM 1742 O O . ALA B 1 37 ? 15.609 -26.234 -6.938 1 97.44 37 ALA B O 1
ATOM 1743 N N . ASN B 1 38 ? 13.688 -26.078 -5.84 1 97.62 38 ASN B N 1
ATOM 1744 C CA . ASN B 1 38 ? 13.18 -27.328 -6.383 1 97.62 38 ASN B CA 1
ATOM 1745 C C . ASN B 1 38 ? 13.039 -27.266 -7.902 1 97.62 38 ASN B C 1
ATOM 1747 O O . ASN B 1 38 ? 13.414 -28.203 -8.609 1 97.62 38 ASN B O 1
ATOM 1751 N N . ALA B 1 39 ? 12.469 -26.219 -8.336 1 98.12 39 ALA B N 1
ATOM 1752 C CA . ALA B 1 39 ? 12.266 -26.031 -9.766 1 98.12 39 ALA B CA 1
ATOM 1753 C C . ALA B 1 39 ? 13.594 -26.062 -10.523 1 98.12 39 ALA B C 1
ATOM 1755 O O . ALA B 1 39 ? 13.68 -26.656 -11.609 1 98.12 39 ALA B O 1
ATOM 1756 N N . LYS B 1 40 ? 14.547 -25.453 -9.922 1 97.56 40 LYS B N 1
ATOM 1757 C CA . LYS B 1 40 ? 15.883 -25.453 -10.516 1 97.56 40 LYS B CA 1
ATOM 1758 C C . LYS B 1 40 ? 16.469 -26.859 -10.547 1 97.56 40 LYS B C 1
ATOM 1760 O O . LYS B 1 40 ? 17.016 -27.281 -11.562 1 97.56 40 LYS B O 1
ATOM 1765 N N . ARG B 1 41 ? 16.328 -27.547 -9.539 1 97.38 41 ARG B N 1
ATOM 1766 C CA . ARG B 1 41 ? 16.891 -28.891 -9.391 1 97.38 41 ARG B CA 1
ATOM 1767 C C . ARG B 1 41 ? 16.203 -29.875 -10.32 1 97.38 41 ARG B C 1
ATOM 1769 O O . ARG B 1 41 ? 16.859 -30.719 -10.945 1 97.38 41 ARG B O 1
ATOM 1776 N N . GLU B 1 42 ? 14.898 -29.75 -10.375 1 97.94 42 GLU B N 1
ATOM 1777 C CA . GLU B 1 42 ? 14.125 -30.75 -11.117 1 97.94 42 GLU B CA 1
ATOM 1778 C C . GLU B 1 42 ? 13.766 -30.234 -12.516 1 97.94 42 GLU B C 1
ATOM 1780 O O . GLU B 1 42 ? 13.125 -30.938 -13.297 1 97.94 42 GLU B O 1
ATOM 1785 N N . ASN B 1 43 ? 14.008 -29.047 -12.828 1 97.31 43 ASN B N 1
ATOM 1786 C CA . ASN B 1 43 ? 13.875 -28.438 -14.148 1 97.31 43 ASN B CA 1
ATOM 1787 C C . ASN B 1 43 ? 12.422 -28.344 -14.586 1 97.31 43 ASN B C 1
ATOM 1789 O O . ASN B 1 43 ? 12.047 -28.875 -15.641 1 97.31 43 ASN B O 1
ATOM 1793 N N . TYR B 1 44 ? 11.688 -27.703 -13.828 1 98.06 44 TYR B N 1
ATOM 1794 C CA . TYR B 1 44 ? 10.305 -27.438 -14.211 1 98.06 44 TYR B CA 1
ATOM 1795 C C . TYR B 1 44 ? 9.992 -25.953 -14.102 1 98.06 44 TYR B C 1
ATOM 1797 O O . TYR B 1 44 ? 10.727 -25.203 -13.445 1 98.06 44 TYR B O 1
ATOM 1805 N N . ASP B 1 45 ? 8.898 -25.531 -14.742 1 98.44 45 ASP B N 1
ATOM 1806 C CA . ASP B 1 45 ? 8.453 -24.141 -14.703 1 98.44 45 ASP B CA 1
ATOM 1807 C C . ASP B 1 45 ? 7.77 -23.828 -13.375 1 98.44 45 ASP B C 1
ATOM 1809 O O . ASP B 1 45 ? 7.082 -24.672 -12.805 1 98.44 45 ASP B O 1
ATOM 1813 N N . LEU B 1 46 ? 8.047 -22.688 -12.953 1 98.69 46 LEU B N 1
ATOM 1814 C CA . LEU B 1 46 ? 7.375 -22.156 -11.781 1 98.69 46 LEU B CA 1
ATOM 1815 C C . LEU B 1 46 ? 6.777 -20.781 -12.086 1 98.69 46 LEU B C 1
ATOM 1817 O O . LEU B 1 46 ? 7.5 -19.844 -12.438 1 98.69 46 LEU B O 1
ATOM 1821 N N . SER B 1 47 ? 5.449 -20.656 -11.945 1 98.81 47 SER B N 1
ATOM 1822 C CA . SER B 1 47 ? 4.824 -19.359 -12.203 1 98.81 47 SER B CA 1
ATOM 1823 C C . SER B 1 47 ? 4.262 -18.75 -10.922 1 98.81 47 SER B C 1
ATOM 1825 O O . SER B 1 47 ? 3.961 -19.484 -9.969 1 98.81 47 SER B O 1
ATOM 1827 N N . LEU B 1 48 ? 4.211 -17.5 -10.922 1 98.81 48 LEU B N 1
ATOM 1828 C CA . LEU B 1 48 ? 3.727 -16.703 -9.797 1 98.81 48 LEU B CA 1
ATOM 1829 C C . LEU B 1 48 ? 2.766 -15.617 -10.281 1 98.81 48 LEU B C 1
ATOM 1831 O O . LEU B 1 48 ? 3.018 -14.961 -11.289 1 98.81 48 LEU B O 1
ATOM 1835 N N . ALA B 1 49 ? 1.638 -15.477 -9.555 1 98.88 49 ALA B N 1
ATOM 1836 C CA . ALA B 1 49 ? 0.675 -14.414 -9.836 1 98.88 49 ALA B CA 1
ATOM 1837 C C . ALA B 1 49 ? 0.441 -13.547 -8.609 1 98.88 49 ALA B C 1
ATOM 1839 O O . ALA B 1 49 ? 0.234 -14.055 -7.504 1 98.88 49 ALA B O 1
ATOM 1840 N N . ILE B 1 50 ? 0.505 -12.242 -8.805 1 98.81 50 ILE B N 1
ATOM 1841 C CA . ILE B 1 50 ? 0.111 -11.281 -7.785 1 98.81 50 ILE B CA 1
ATOM 1842 C C . ILE B 1 50 ? -1.187 -10.594 -8.203 1 98.81 50 ILE B C 1
ATOM 1844 O O . ILE B 1 50 ? -1.374 -10.258 -9.375 1 98.81 50 ILE B O 1
ATOM 1848 N N . MET B 1 51 ? -1.94 -10.398 -7.199 1 98.62 51 MET B N 1
ATOM 1849 C CA . MET B 1 51 ? -3.271 -9.867 -7.473 1 98.62 51 MET B CA 1
ATOM 1850 C C . MET B 1 51 ? -3.615 -8.742 -6.504 1 98.62 51 MET B C 1
ATOM 1852 O O . MET B 1 51 ? -3.184 -8.758 -5.348 1 98.62 51 MET B O 1
ATOM 1856 N N . ASP B 1 52 ? -4.379 -7.82 -6.953 1 98.62 52 ASP B N 1
ATOM 1857 C CA . ASP B 1 52 ? -4.922 -6.719 -6.164 1 98.62 52 ASP B CA 1
ATOM 1858 C C . ASP B 1 52 ? -6.414 -6.535 -6.43 1 98.62 52 ASP B C 1
ATOM 1860 O O . ASP B 1 52 ? -6.863 -6.648 -7.574 1 98.62 52 ASP B O 1
ATOM 1864 N N . ILE B 1 53 ? -7.125 -6.246 -5.395 1 98.5 53 ILE B N 1
ATOM 1865 C CA . ILE B 1 53 ? -8.531 -5.91 -5.574 1 98.5 53 ILE B CA 1
ATOM 1866 C C . ILE B 1 53 ? -8.664 -4.457 -6.027 1 98.5 53 ILE B C 1
ATOM 1868 O O . ILE B 1 53 ? -8.227 -3.539 -5.328 1 98.5 53 ILE B O 1
ATOM 1872 N N . ASP B 1 54 ? -9.344 -4.27 -7.16 1 98.12 54 ASP B N 1
ATOM 1873 C CA . ASP B 1 54 ? -9.414 -2.951 -7.781 1 98.12 54 ASP B CA 1
ATOM 1874 C C . ASP B 1 54 ? -10.266 -1.996 -6.941 1 98.12 54 ASP B C 1
ATOM 1876 O O . ASP B 1 54 ? -11.406 -2.311 -6.594 1 98.12 54 ASP B O 1
ATOM 1880 N N . TYR B 1 55 ? -9.672 -0.816 -6.652 1 96.31 55 TYR B N 1
ATOM 1881 C CA . TYR B 1 55 ? -10.375 0.274 -5.988 1 96.31 55 TYR B CA 1
ATOM 1882 C C . TYR B 1 55 ? -10.898 -0.165 -4.625 1 96.31 55 TYR B C 1
ATOM 1884 O O . TYR B 1 55 ? -12 0.221 -4.219 1 96.31 55 TYR B O 1
ATOM 1892 N N . PHE B 1 56 ? -10.18 -0.92 -3.945 1 96.94 56 PHE B N 1
ATOM 1893 C CA . PHE B 1 56 ? -10.664 -1.531 -2.715 1 96.94 56 PHE B CA 1
ATOM 1894 C C . PHE B 1 56 ? -10.836 -0.484 -1.621 1 96.94 56 PHE B C 1
ATOM 1896 O O . PHE B 1 56 ? -11.758 -0.574 -0.807 1 96.94 56 PHE B O 1
ATOM 1903 N N . LYS B 1 57 ? -9.93 0.424 -1.576 1 93.38 57 LYS B N 1
ATOM 1904 C CA . LYS B 1 57 ? -10.094 1.498 -0.601 1 93.38 57 LYS B CA 1
ATOM 1905 C C . LYS B 1 57 ? -11.422 2.223 -0.797 1 93.38 57 LYS B C 1
ATOM 1907 O O . LYS B 1 57 ? -12.164 2.438 0.162 1 93.38 57 LYS B O 1
ATOM 1912 N N . ARG B 1 58 ? -11.672 2.619 -1.995 1 92.5 58 ARG B N 1
ATOM 1913 C CA . ARG B 1 58 ? -12.938 3.271 -2.311 1 92.5 58 ARG B CA 1
ATOM 1914 C C . ARG B 1 58 ? -14.117 2.365 -1.982 1 92.5 58 ARG B C 1
ATOM 1916 O O . ARG B 1 58 ? -15.148 2.832 -1.498 1 92.5 58 ARG B O 1
ATOM 1923 N N . PHE B 1 59 ? -13.977 1.146 -2.264 1 95.62 59 PHE B N 1
ATOM 1924 C CA . PHE B 1 59 ? -14.992 0.152 -1.943 1 95.62 59 PHE B CA 1
ATOM 1925 C C . PHE B 1 59 ? -15.289 0.147 -0.449 1 95.62 59 PHE B C 1
ATOM 1927 O O . PHE B 1 59 ? -16.453 0.199 -0.044 1 95.62 59 PHE B O 1
ATOM 1934 N N . ASN B 1 60 ? -14.273 0.141 0.364 1 94.44 60 ASN B N 1
ATOM 1935 C CA . ASN B 1 60 ? -14.43 0.164 1.814 1 94.44 60 ASN B CA 1
ATOM 1936 C C . ASN B 1 60 ? -15.094 1.455 2.285 1 94.44 60 ASN B C 1
ATOM 1938 O O . ASN B 1 60 ? -15.883 1.443 3.23 1 94.44 60 ASN B O 1
ATOM 1942 N N . ASP B 1 61 ? -14.719 2.473 1.619 1 91.88 61 ASP B N 1
ATOM 1943 C CA . ASP B 1 61 ? -15.312 3.76 1.971 1 91.88 61 ASP B CA 1
ATOM 1944 C C . ASP B 1 61 ? -16.812 3.764 1.713 1 91.88 61 ASP B C 1
ATOM 1946 O O . ASP B 1 61 ? -17.578 4.418 2.432 1 91.88 61 ASP B O 1
ATOM 1950 N N . THR B 1 62 ? -17.203 3.121 0.75 1 92.44 62 THR B N 1
ATOM 1951 C CA . THR B 1 62 ? -18.594 3.1 0.325 1 92.44 62 THR B CA 1
ATOM 1952 C C . THR B 1 62 ? -19.406 2.098 1.15 1 92.44 62 THR B C 1
ATOM 1954 O O . THR B 1 62 ? -20.484 2.416 1.643 1 92.44 62 THR B O 1
ATOM 1957 N N . PHE B 1 63 ? -18.797 0.9 1.398 1 94.06 63 PHE B N 1
ATOM 1958 C CA . PHE B 1 63 ? -19.594 -0.192 1.95 1 94.06 63 PHE B CA 1
ATOM 1959 C C . PHE B 1 63 ? -19.156 -0.508 3.377 1 94.06 63 PHE B C 1
ATOM 1961 O O . PHE B 1 63 ? -19.812 -1.291 4.07 1 94.06 63 PHE B O 1
ATOM 1968 N N . GLY B 1 64 ? -18.078 0.111 3.797 1 92.56 64 GLY B N 1
ATOM 1969 C CA . GLY B 1 64 ? -17.562 -0.129 5.137 1 92.56 64 GLY B CA 1
ATOM 1970 C C . GLY B 1 64 ? -16.484 -1.197 5.18 1 92.56 64 GLY B C 1
ATOM 1971 O O . GLY B 1 64 ? -16.531 -2.164 4.414 1 92.56 64 GLY B O 1
ATOM 1972 N N . HIS B 1 65 ? -15.625 -1.12 6.188 1 93.25 65 HIS B N 1
ATOM 1973 C CA . HIS B 1 65 ? -14.492 -2.029 6.305 1 93.25 65 HIS B CA 1
ATOM 1974 C C . HIS B 1 65 ? -14.953 -3.445 6.637 1 93.25 65 HIS B C 1
ATOM 1976 O O . HIS B 1 65 ? -14.312 -4.422 6.23 1 93.25 65 HIS B O 1
ATOM 1982 N N . LEU B 1 66 ? -15.953 -3.543 7.363 1 93.69 66 LEU B N 1
ATOM 1983 C CA . LEU B 1 66 ? -16.453 -4.871 7.711 1 93.69 66 LEU B CA 1
ATOM 1984 C C . LEU B 1 66 ? -16.891 -5.633 6.461 1 93.69 66 LEU B C 1
ATOM 1986 O O . LEU B 1 66 ? -16.594 -6.824 6.328 1 93.69 66 LEU B O 1
ATOM 1990 N N . PHE B 1 67 ? -17.578 -4.945 5.609 1 95.44 67 PHE B N 1
ATOM 1991 C CA . PHE B 1 67 ? -17.953 -5.582 4.355 1 95.44 67 PHE B CA 1
ATOM 1992 C C . PHE B 1 67 ? -16.734 -5.852 3.488 1 95.44 67 PHE B C 1
ATOM 1994 O O . PHE B 1 67 ? -16.672 -6.879 2.807 1 95.44 67 PHE B O 1
ATOM 2001 N N . GLY B 1 68 ? -15.797 -4.98 3.561 1 96.56 68 GLY B N 1
ATOM 2002 C CA . GLY B 1 68 ? -14.523 -5.23 2.895 1 96.56 68 GLY B CA 1
ATOM 2003 C C . GLY B 1 68 ? -13.844 -6.504 3.363 1 96.56 68 GLY B C 1
ATOM 2004 O O . GLY B 1 68 ? -13.32 -7.266 2.553 1 96.56 68 GLY B O 1
ATOM 2005 N N . ASP B 1 69 ? -13.898 -6.75 4.629 1 96.56 69 ASP B N 1
ATOM 2006 C CA . ASP B 1 69 ? -13.352 -7.98 5.195 1 96.56 69 ASP B CA 1
ATOM 2007 C C . ASP B 1 69 ? -14.047 -9.211 4.613 1 96.56 69 ASP B C 1
ATOM 2009 O O . ASP B 1 69 ? -13.398 -10.227 4.344 1 96.56 69 ASP B O 1
ATOM 2013 N N . LYS B 1 70 ? -15.258 -9.102 4.484 1 96.25 70 LYS B N 1
ATOM 2014 C CA . LYS B 1 70 ? -16.016 -10.195 3.895 1 96.25 70 LYS B CA 1
ATOM 2015 C C . LYS B 1 70 ? -15.586 -10.445 2.451 1 96.25 70 LYS B C 1
ATOM 2017 O O . LYS B 1 70 ? -15.508 -11.594 2.014 1 96.25 70 LYS B O 1
ATOM 2022 N N . VAL B 1 71 ? -15.391 -9.383 1.768 1 97.19 71 VAL B N 1
ATOM 2023 C CA . VAL B 1 71 ? -14.945 -9.484 0.38 1 97.19 71 VAL B CA 1
ATOM 2024 C C . VAL B 1 71 ? -13.602 -10.195 0.32 1 97.19 71 VAL B C 1
ATOM 2026 O O . VAL B 1 71 ? -13.406 -11.109 -0.489 1 97.19 71 VAL B O 1
ATOM 2029 N N . LEU B 1 72 ? -12.703 -9.828 1.186 1 98.06 72 LEU B N 1
ATOM 2030 C CA . LEU B 1 72 ? -11.391 -10.453 1.243 1 98.06 72 LEU B CA 1
ATOM 2031 C C . LEU B 1 72 ? -11.516 -11.953 1.502 1 98.06 72 LEU B C 1
ATOM 2033 O O . LEU B 1 72 ? -10.852 -12.758 0.844 1 98.06 72 LEU B O 1
ATOM 2037 N N . LYS B 1 73 ? -12.32 -12.289 2.414 1 97.5 73 LYS B N 1
ATOM 2038 C CA . LYS B 1 73 ? -12.547 -13.695 2.752 1 97.5 73 LYS B CA 1
ATOM 2039 C C . LYS B 1 73 ? -13.125 -14.461 1.564 1 97.5 73 LYS B C 1
ATOM 2041 O O . LYS B 1 73 ? -12.688 -15.57 1.268 1 97.5 73 LYS B O 1
ATOM 2046 N N . HIS B 1 74 ? -14.062 -13.836 0.987 1 96.94 74 HIS B N 1
ATOM 2047 C CA . HIS B 1 74 ? -14.719 -14.469 -0.147 1 96.94 74 HIS B CA 1
ATOM 2048 C C . HIS B 1 74 ? -13.742 -14.719 -1.289 1 96.94 74 HIS B C 1
ATOM 2050 O O . HIS B 1 74 ? -13.711 -15.812 -1.862 1 96.94 74 HIS B O 1
ATOM 2056 N N . ILE B 1 75 ? -12.984 -13.773 -1.603 1 97.56 75 ILE B N 1
ATOM 2057 C CA . ILE B 1 75 ? -12.023 -13.883 -2.689 1 97.56 75 ILE B CA 1
ATOM 2058 C C . ILE B 1 75 ? -10.992 -14.961 -2.352 1 97.56 75 ILE B C 1
ATOM 2060 O O . ILE B 1 75 ? -10.656 -15.797 -3.195 1 97.56 75 ILE B O 1
ATOM 2064 N N . ALA B 1 76 ? -10.523 -14.945 -1.172 1 97.88 76 ALA B N 1
ATOM 2065 C CA . ALA B 1 76 ? -9.562 -15.945 -0.725 1 97.88 76 ALA B CA 1
ATOM 2066 C C . ALA B 1 76 ? -10.117 -17.359 -0.901 1 97.88 76 ALA B C 1
ATOM 2068 O O . ALA B 1 76 ? -9.438 -18.234 -1.434 1 97.88 76 ALA B O 1
ATOM 2069 N N . ASN B 1 77 ? -11.25 -17.516 -0.466 1 96.81 77 ASN B N 1
ATOM 2070 C CA . ASN B 1 77 ? -11.898 -18.812 -0.555 1 96.81 77 ASN B CA 1
ATOM 2071 C C . ASN B 1 77 ? -12.102 -19.234 -2.006 1 96.81 77 ASN B C 1
ATOM 2073 O O . ASN B 1 77 ? -11.867 -20.391 -2.355 1 96.81 77 ASN B O 1
ATOM 2077 N N . LEU B 1 78 ? -12.562 -18.328 -2.775 1 96.88 78 LEU B N 1
ATOM 2078 C CA . LEU B 1 78 ? -12.797 -18.609 -4.188 1 96.88 78 LEU B CA 1
ATOM 2079 C C . LEU B 1 78 ? -11.516 -19.047 -4.883 1 96.88 78 LEU B C 1
ATOM 2081 O O . LEU B 1 78 ? -11.508 -20.031 -5.621 1 96.88 78 LEU B O 1
ATOM 2085 N N . ILE B 1 79 ? -10.453 -18.391 -4.637 1 97.88 79 ILE B N 1
ATOM 2086 C CA . ILE B 1 79 ? -9.18 -18.719 -5.27 1 97.88 79 ILE B CA 1
ATOM 2087 C C . ILE B 1 79 ? -8.664 -20.062 -4.742 1 97.88 79 ILE B C 1
ATOM 2089 O O . ILE B 1 79 ? -8.242 -20.922 -5.52 1 97.88 79 ILE B O 1
ATOM 2093 N N . LYS B 1 80 ? -8.727 -20.188 -3.498 1 96.88 80 LYS B N 1
ATOM 2094 C CA . LYS B 1 80 ? -8.258 -21.422 -2.875 1 96.88 80 LYS B CA 1
ATOM 2095 C C . LYS B 1 80 ? -8.953 -22.641 -3.479 1 96.88 80 LYS B C 1
ATOM 2097 O O . LYS B 1 80 ? -8.312 -23.656 -3.742 1 96.88 80 LYS B O 1
ATOM 2102 N N . LYS B 1 81 ? -10.188 -22.5 -3.711 1 95.75 81 LYS B N 1
ATOM 2103 C CA . LYS B 1 81 ? -10.984 -23.609 -4.234 1 95.75 81 LYS B CA 1
ATOM 2104 C C . LYS B 1 81 ? -10.609 -23.922 -5.68 1 95.75 81 LYS B C 1
ATOM 2106 O O . LYS B 1 81 ? -10.859 -25.016 -6.168 1 95.75 81 LYS B O 1
ATOM 2111 N N . SER B 1 82 ? -10.047 -22.953 -6.301 1 95.31 82 SER B N 1
ATOM 2112 C CA . SER B 1 82 ? -9.703 -23.125 -7.707 1 95.31 82 SER B CA 1
ATOM 2113 C C . SER B 1 82 ? -8.289 -23.672 -7.875 1 95.31 82 SER B C 1
ATOM 2115 O O . SER B 1 82 ? -7.875 -24 -8.984 1 95.31 82 SER B O 1
ATOM 2117 N N . LEU B 1 83 ? -7.543 -23.828 -6.844 1 95.75 83 LEU B N 1
ATOM 2118 C CA . LEU B 1 83 ? -6.133 -24.219 -6.898 1 95.75 83 LEU B CA 1
ATOM 2119 C C . LEU B 1 83 ? -5.969 -25.703 -6.648 1 95.75 83 LEU B C 1
ATOM 2121 O O . LEU B 1 83 ? -6.809 -26.328 -5.992 1 95.75 83 LEU B O 1
ATOM 2125 N N . ARG B 1 84 ? -4.898 -26.234 -7.16 1 94.88 84 ARG B N 1
ATOM 2126 C CA . ARG B 1 84 ? -4.527 -27.625 -6.906 1 94.88 84 ARG B CA 1
ATOM 2127 C C . ARG B 1 84 ? -3.697 -27.734 -5.633 1 94.88 84 ARG B C 1
ATOM 2129 O O . ARG B 1 84 ? -3.26 -26.734 -5.074 1 94.88 84 ARG B O 1
ATOM 2136 N N . SER B 1 85 ? -3.426 -28.922 -5.148 1 91.38 85 SER B N 1
ATOM 2137 C CA . SER B 1 85 ? -2.736 -29.203 -3.895 1 91.38 85 SER B CA 1
ATOM 2138 C C . SER B 1 85 ? -1.325 -28.625 -3.9 1 91.38 85 SER B C 1
ATOM 2140 O O . SER B 1 85 ? -0.815 -28.203 -2.859 1 91.38 85 SER B O 1
ATOM 2142 N N . GLY B 1 86 ? -0.666 -28.516 -4.957 1 92.69 86 GLY B N 1
ATOM 2143 C CA . GLY B 1 86 ? 0.699 -28.016 -5.023 1 92.69 86 GLY B CA 1
ATOM 2144 C C . GLY B 1 86 ? 0.779 -26.516 -5.148 1 92.69 86 GLY B C 1
ATOM 2145 O O . GLY B 1 86 ? 1.835 -25.922 -4.918 1 92.69 86 GLY B O 1
ATOM 2146 N N . ASP B 1 87 ? -0.347 -25.922 -5.336 1 97.38 87 ASP B N 1
ATOM 2147 C CA . ASP B 1 87 ? -0.404 -24.469 -5.461 1 97.38 87 ASP B CA 1
ATOM 2148 C C . ASP B 1 87 ? -0.484 -23.812 -4.086 1 97.38 87 ASP B C 1
ATOM 2150 O O . ASP B 1 87 ? -0.969 -24.406 -3.127 1 97.38 87 ASP B O 1
ATOM 2154 N N . ILE B 1 88 ? 0.016 -22.609 -4.023 1 97.06 88 ILE B N 1
ATOM 2155 C CA . ILE B 1 88 ? 0.028 -21.891 -2.76 1 97.06 88 ILE B CA 1
ATOM 2156 C C . ILE B 1 88 ? -0.62 -20.516 -2.943 1 97.06 88 ILE B C 1
ATOM 2158 O O . ILE B 1 88 ? -0.297 -19.797 -3.889 1 97.06 88 ILE B O 1
ATOM 2162 N N . ILE B 1 89 ? -1.483 -20.156 -2.057 1 98.25 89 ILE B N 1
ATOM 2163 C CA . ILE B 1 89 ? -2.068 -18.812 -2.035 1 98.25 89 ILE B CA 1
ATOM 2164 C C . ILE B 1 89 ? -1.792 -18.156 -0.688 1 98.25 89 ILE B C 1
ATOM 2166 O O . ILE B 1 89 ? -1.845 -18.812 0.355 1 98.25 89 ILE B O 1
ATOM 2170 N N . ALA B 1 90 ? -1.48 -16.922 -0.715 1 98.06 90 ALA B N 1
ATOM 2171 C CA . ALA B 1 90 ? -1.218 -16.156 0.503 1 98.06 90 ALA B CA 1
ATOM 2172 C C . ALA B 1 90 ? -1.716 -14.719 0.37 1 98.06 90 ALA B C 1
ATOM 2174 O O . ALA B 1 90 ? -1.807 -14.188 -0.739 1 98.06 90 ALA B O 1
ATOM 2175 N N . ARG B 1 91 ? -2.113 -14.172 1.479 1 97.81 91 ARG B N 1
ATOM 2176 C CA . ARG B 1 91 ? -2.348 -12.734 1.515 1 97.81 91 ARG B CA 1
ATOM 2177 C C . ARG B 1 91 ? -1.033 -11.969 1.621 1 97.81 91 ARG B C 1
ATOM 2179 O O . ARG B 1 91 ? -0.248 -12.195 2.545 1 97.81 91 ARG B O 1
ATOM 2186 N N . TYR B 1 92 ? -0.746 -11.055 0.703 1 96.19 92 TYR B N 1
ATOM 2187 C CA . TYR B 1 92 ? 0.553 -10.414 0.537 1 96.19 92 TYR B CA 1
ATOM 2188 C C . TYR B 1 92 ? 0.521 -8.977 1.051 1 96.19 92 TYR B C 1
ATOM 2190 O O . TYR B 1 92 ? 1.555 -8.43 1.438 1 96.19 92 TYR B O 1
ATOM 2198 N N . GLY B 1 93 ? -0.54 -8.359 1.044 1 92.56 93 GLY B N 1
ATOM 2199 C CA . GLY B 1 93 ? -0.842 -7.027 1.548 1 92.56 93 GLY B CA 1
ATOM 2200 C C . GLY B 1 93 ? -2.277 -6.879 2.012 1 92.56 93 GLY B C 1
ATOM 2201 O O . GLY B 1 93 ? -2.975 -7.871 2.225 1 92.56 93 GLY B O 1
ATOM 2202 N N . GLY B 1 94 ? -2.646 -5.695 2.32 1 92.69 94 GLY B N 1
ATOM 2203 C CA . GLY B 1 94 ? -4.016 -5.484 2.766 1 92.69 94 GLY B CA 1
ATOM 2204 C C . GLY B 1 94 ? -5.047 -6.031 1.802 1 92.69 94 GLY B C 1
ATOM 2205 O O . GLY B 1 94 ? -5.965 -6.75 2.207 1 92.69 94 GLY B O 1
ATOM 2206 N N . GLU B 1 95 ? -4.859 -5.703 0.604 1 97.44 95 GLU B N 1
ATOM 2207 C CA . GLU B 1 95 ? -5.809 -6.133 -0.42 1 97.44 95 GLU B CA 1
ATOM 2208 C C . GLU B 1 95 ? -5.113 -6.934 -1.518 1 97.44 95 GLU B C 1
ATOM 2210 O O . GLU B 1 95 ? -5.664 -7.117 -2.604 1 97.44 95 GLU B O 1
ATOM 2215 N N . GLU B 1 96 ? -3.914 -7.352 -1.242 1 98.19 96 GLU B N 1
ATOM 2216 C CA . GLU B 1 96 ? -3.111 -8.047 -2.242 1 98.19 96 GLU B CA 1
ATOM 2217 C C . GLU B 1 96 ? -2.947 -9.523 -1.89 1 98.19 96 GLU B C 1
ATOM 2219 O O . GLU B 1 96 ? -2.805 -9.875 -0.717 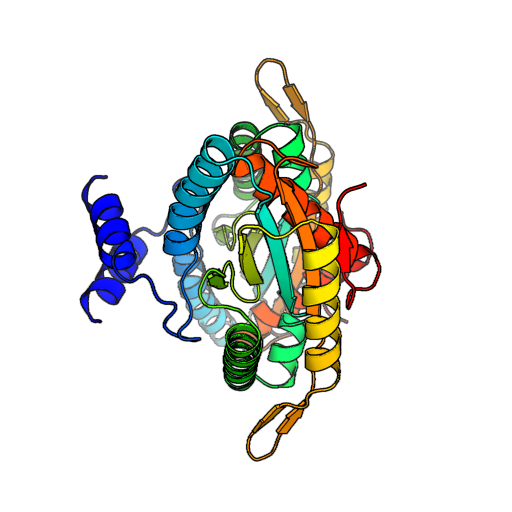1 98.19 96 GLU B O 1
ATOM 2224 N N . PHE B 1 97 ? -2.979 -10.375 -2.934 1 98.69 97 PHE B N 1
ATOM 2225 C CA . PHE B 1 97 ? -2.77 -11.812 -2.824 1 98.69 97 PHE B CA 1
ATOM 2226 C C . PHE B 1 97 ? -1.674 -12.273 -3.779 1 98.69 97 PHE B C 1
ATOM 2228 O O . PHE B 1 97 ? -1.399 -11.609 -4.781 1 98.69 97 PHE B O 1
ATOM 2235 N N . VAL B 1 98 ? -1.104 -13.359 -3.416 1 98.81 98 VAL B N 1
ATOM 2236 C CA . VAL B 1 98 ? -0.086 -13.953 -4.277 1 98.81 98 VAL B CA 1
ATOM 2237 C C . VAL B 1 98 ? -0.328 -15.453 -4.41 1 98.81 98 VAL B C 1
ATOM 2239 O O . VAL B 1 98 ? -0.738 -16.109 -3.451 1 98.81 98 VAL B O 1
ATOM 2242 N N . ILE B 1 99 ? -0.097 -15.969 -5.574 1 98.75 99 ILE B N 1
ATOM 2243 C CA . ILE B 1 99 ? -0.299 -17.375 -5.891 1 98.75 99 ILE B CA 1
ATOM 2244 C C . ILE B 1 99 ? 0.984 -17.969 -6.473 1 98.75 99 ILE B C 1
ATOM 2246 O O . ILE B 1 99 ? 1.566 -17.406 -7.402 1 98.75 99 ILE B O 1
ATOM 2250 N N . LEU B 1 100 ? 1.361 -19.047 -5.91 1 98.75 100 LEU B N 1
ATOM 2251 C CA . LEU B 1 100 ? 2.498 -19.797 -6.426 1 98.75 100 LEU B CA 1
ATOM 2252 C C . LEU B 1 100 ? 2.029 -21.062 -7.141 1 98.75 100 LEU B C 1
ATOM 2254 O O . LEU B 1 100 ? 1.284 -21.859 -6.57 1 98.75 100 LEU B O 1
ATOM 2258 N N . LEU B 1 101 ? 2.488 -21.219 -8.367 1 98.75 101 LEU B N 1
ATOM 2259 C CA . LEU B 1 101 ? 2.021 -22.297 -9.234 1 98.75 101 LEU B CA 1
ATOM 2260 C C . LEU B 1 101 ? 3.191 -23.141 -9.727 1 98.75 101 LEU B C 1
ATOM 2262 O O . LEU B 1 101 ? 3.713 -22.922 -10.82 1 98.75 101 LEU B O 1
ATOM 2266 N N . PRO B 1 102 ? 3.549 -24.188 -8.977 1 98.56 102 PRO B N 1
ATOM 2267 C CA . PRO B 1 102 ? 4.617 -25.078 -9.43 1 98.56 102 PRO B CA 1
ATOM 2268 C C . PRO B 1 102 ? 4.227 -25.891 -10.664 1 98.56 102 PRO B C 1
ATOM 2270 O O . PRO B 1 102 ? 3.049 -26.203 -10.859 1 98.56 102 PRO B O 1
ATOM 2273 N N . ARG B 1 103 ? 5.289 -26.156 -11.453 1 98.44 103 ARG B N 1
ATOM 2274 C CA . ARG B 1 103 ? 5.125 -26.969 -12.656 1 98.44 103 ARG B CA 1
ATOM 2275 C C . ARG B 1 103 ? 4.039 -26.391 -13.562 1 98.44 103 ARG B C 1
ATOM 2277 O O . ARG B 1 103 ? 3.17 -27.125 -14.039 1 98.44 103 ARG B O 1
ATOM 2284 N N . THR B 1 104 ? 4.004 -25.141 -13.609 1 98.5 104 THR B N 1
ATOM 2285 C CA . THR B 1 104 ? 3.039 -24.391 -14.406 1 98.5 104 THR B CA 1
ATOM 2286 C C . THR B 1 104 ? 3.748 -23.344 -15.273 1 98.5 104 THR B C 1
ATOM 2288 O O . THR B 1 104 ? 4.496 -22.516 -14.766 1 98.5 104 THR B O 1
ATOM 2291 N N . SER B 1 105 ? 3.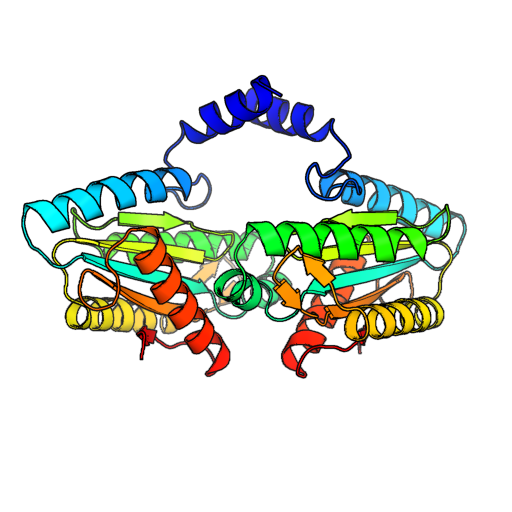512 -23.391 -16.578 1 98.12 105 SER B N 1
ATOM 2292 C CA . SER B 1 105 ? 4.117 -22.438 -17.5 1 98.12 105 SER B CA 1
ATOM 2293 C C . SER B 1 105 ? 3.438 -21.078 -17.406 1 98.12 105 SER B C 1
ATOM 2295 O O . SER B 1 105 ? 2.361 -20.953 -16.812 1 98.12 105 SER B O 1
ATOM 2297 N N . ILE B 1 106 ? 4.062 -20.109 -18 1 98.5 106 ILE B N 1
ATOM 2298 C CA . ILE B 1 106 ? 3.514 -18.766 -18 1 98.5 106 ILE B CA 1
ATOM 2299 C C . ILE B 1 106 ? 2.154 -18.766 -18.703 1 98.5 106 ILE B C 1
ATOM 2301 O O . ILE B 1 106 ? 1.23 -18.062 -18.266 1 98.5 106 ILE B O 1
ATOM 2305 N N . LYS B 1 107 ? 2.068 -19.5 -19.766 1 98.19 107 LYS B N 1
ATOM 2306 C CA . LYS B 1 107 ? 0.813 -19.547 -20.5 1 98.19 107 LYS B CA 1
ATOM 2307 C C . LYS B 1 107 ? -0.289 -20.203 -19.672 1 98.19 107 LYS B C 1
ATOM 2309 O O . LYS B 1 107 ? -1.415 -19.703 -19.625 1 98.19 107 LYS B O 1
ATOM 2314 N N . GLU B 1 108 ? 0.037 -21.312 -19.062 1 98.31 108 GLU B N 1
ATOM 2315 C CA . GLU B 1 108 ? -0.929 -22 -18.203 1 98.31 108 GLU B CA 1
ATOM 2316 C C . GLU B 1 108 ? -1.362 -21.125 -17.031 1 98.31 108 GLU B C 1
ATOM 2318 O O . GLU B 1 108 ? -2.539 -21.109 -16.672 1 98.31 108 GLU B O 1
ATOM 2323 N N . ALA B 1 109 ? -0.431 -20.484 -16.469 1 98.62 109 ALA B N 1
ATOM 2324 C CA . ALA B 1 109 ? -0.721 -19.609 -15.344 1 98.62 109 ALA B CA 1
ATOM 2325 C C . ALA B 1 109 ? -1.633 -18.453 -15.773 1 98.62 109 ALA B C 1
ATOM 2327 O O . ALA B 1 109 ? -2.59 -18.125 -15.078 1 98.62 109 ALA B O 1
ATOM 2328 N N . TYR B 1 110 ? -1.311 -17.859 -16.891 1 98.62 110 TYR B N 1
ATOM 2329 C CA . TYR B 1 110 ? -2.135 -16.797 -17.438 1 98.62 110 TYR B CA 1
ATOM 2330 C C . TYR B 1 110 ? -3.578 -17.25 -17.609 1 98.62 110 TYR B C 1
ATOM 2332 O O . TYR B 1 110 ? -4.508 -16.562 -17.188 1 98.62 110 TYR B O 1
ATOM 2340 N N . ASP B 1 111 ? -3.711 -18.344 -18.25 1 98.5 111 ASP B N 1
ATOM 2341 C CA . ASP B 1 111 ? -5.051 -18.875 -18.5 1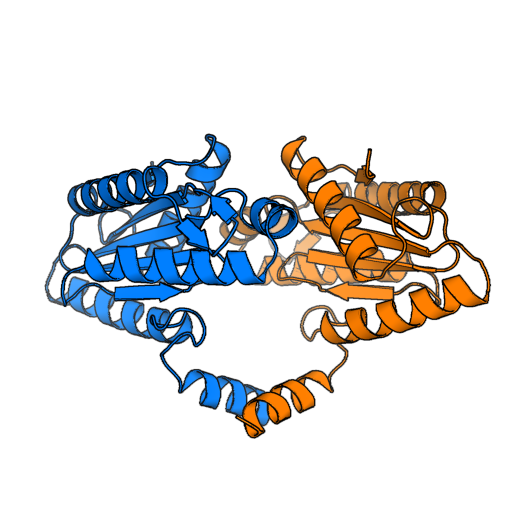 98.5 111 ASP B CA 1
ATOM 2342 C C . ASP B 1 111 ? -5.793 -19.109 -17.188 1 98.5 111 ASP B C 1
ATOM 2344 O O . ASP B 1 111 ? -6.984 -18.812 -17.078 1 98.5 111 ASP B O 1
ATOM 2348 N N . LYS B 1 112 ? -5.121 -19.688 -16.281 1 98.06 112 LYS B N 1
ATOM 2349 C CA . LYS B 1 112 ? -5.715 -20 -14.984 1 98.06 112 LYS B CA 1
ATOM 2350 C C . LYS B 1 112 ? -6.184 -18.734 -14.281 1 98.06 112 LYS B C 1
ATOM 2352 O O . LYS B 1 112 ? -7.309 -18.672 -13.781 1 98.06 112 LYS B O 1
ATOM 2357 N N . VAL B 1 113 ? -5.383 -17.719 -14.242 1 98.5 113 VAL B N 1
ATOM 2358 C CA . VAL B 1 113 ? -5.738 -16.531 -13.469 1 98.5 113 VAL B CA 1
ATOM 2359 C C . VAL B 1 113 ? -6.723 -15.672 -14.258 1 98.5 113 VAL B C 1
ATOM 2361 O O . VAL B 1 113 ? -7.531 -14.953 -13.68 1 98.5 113 VAL B O 1
ATOM 2364 N N . GLU B 1 114 ? -6.652 -15.742 -15.562 1 98.69 114 GLU B N 1
ATOM 2365 C CA . GLU B 1 114 ? -7.68 -15.086 -16.359 1 98.69 114 GLU B CA 1
ATOM 2366 C C . GLU B 1 114 ? -9.062 -15.656 -16.062 1 98.69 114 GLU B C 1
ATOM 2368 O O . GLU B 1 114 ? -10.039 -14.906 -15.977 1 98.69 114 GLU B O 1
ATOM 2373 N N . ARG B 1 115 ? -9.125 -16.906 -15.945 1 98.19 115 ARG B N 1
ATOM 2374 C CA . ARG B 1 115 ? -10.375 -17.562 -15.555 1 98.19 115 ARG B CA 1
ATOM 2375 C C . ARG B 1 115 ? -10.836 -17.094 -14.18 1 98.19 115 ARG B C 1
ATOM 2377 O O . ARG B 1 115 ? -12.008 -16.781 -13.984 1 98.19 115 ARG B O 1
ATOM 2384 N N . LEU B 1 116 ? -9.953 -17.062 -13.281 1 98.12 116 LEU B N 1
ATOM 2385 C CA . LEU B 1 116 ? -10.25 -16.609 -11.93 1 98.12 116 LEU B CA 1
ATOM 2386 C C . LEU B 1 116 ? -10.75 -15.172 -11.945 1 98.12 116 LEU B C 1
ATOM 2388 O O . LEU B 1 116 ? -11.734 -14.844 -11.273 1 98.12 116 LEU B O 1
ATOM 2392 N N . ARG B 1 117 ? -10.047 -14.312 -12.641 1 98.56 117 ARG B N 1
ATOM 2393 C CA . ARG B 1 117 ? -10.445 -12.914 -12.781 1 98.56 117 ARG B CA 1
ATOM 2394 C C . ARG B 1 117 ? -11.891 -12.812 -13.258 1 98.56 117 ARG B C 1
ATOM 2396 O O . ARG B 1 117 ? -12.68 -12.047 -12.688 1 98.56 117 ARG B O 1
ATOM 2403 N N . ASN B 1 118 ? -12.141 -13.555 -14.266 1 98.31 118 ASN B N 1
ATOM 2404 C CA . ASN B 1 118 ? -13.484 -13.547 -14.844 1 98.31 118 ASN B CA 1
ATOM 2405 C C . ASN B 1 118 ? -14.531 -14.008 -13.836 1 98.31 118 ASN B C 1
ATOM 2407 O O . ASN B 1 118 ? -15.602 -13.414 -13.727 1 98.31 118 ASN B O 1
ATOM 2411 N N . ILE B 1 119 ? -14.258 -15.031 -13.109 1 97.69 119 ILE B N 1
ATOM 2412 C CA . ILE B 1 119 ? -15.18 -15.562 -12.117 1 97.69 119 ILE B CA 1
ATOM 2413 C C . ILE B 1 119 ? -15.422 -14.516 -11.031 1 97.69 119 ILE B C 1
ATOM 2415 O O . ILE B 1 119 ? -16.578 -14.273 -10.648 1 97.69 119 ILE B O 1
ATOM 2419 N N . ILE B 1 120 ? -14.406 -13.922 -10.586 1 97.75 120 ILE B N 1
ATOM 2420 C CA . ILE B 1 120 ? -14.516 -12.922 -9.523 1 97.75 120 ILE B CA 1
ATOM 2421 C C . ILE B 1 120 ? -15.352 -11.742 -10.008 1 97.75 120 ILE B C 1
ATOM 2423 O O . ILE B 1 120 ? -16.234 -11.258 -9.289 1 97.75 120 ILE B O 1
ATOM 2427 N N . SER B 1 121 ? -15.102 -11.281 -11.188 1 97.56 121 SER B N 1
ATOM 2428 C CA . SER B 1 121 ? -15.805 -10.117 -11.734 1 97.56 121 SER B CA 1
ATOM 2429 C C . SER B 1 121 ? -17.297 -10.406 -11.891 1 97.56 121 SER B C 1
ATOM 2431 O O . SER B 1 121 ? -18.109 -9.484 -11.898 1 97.56 121 SER B O 1
ATOM 2433 N N . LYS B 1 122 ? -17.656 -11.609 -11.953 1 96.12 122 LYS B N 1
ATOM 2434 C CA . LYS B 1 122 ? -19.047 -11.984 -12.188 1 96.12 122 LYS B CA 1
ATOM 2435 C C . LYS B 1 122 ? -19.719 -12.383 -10.883 1 96.12 122 LYS B C 1
ATOM 2437 O O . LYS B 1 122 ? -20.938 -12.625 -10.859 1 96.12 122 LYS B O 1
ATOM 2442 N N . THR B 1 123 ? -19 -12.492 -9.859 1 94.44 123 THR B N 1
ATOM 2443 C CA . THR B 1 123 ? -19.531 -12.93 -8.578 1 94.44 123 THR B CA 1
ATOM 2444 C C . THR B 1 123 ? -19.969 -11.734 -7.742 1 94.44 123 THR B C 1
ATOM 2446 O O . THR B 1 123 ? -19.219 -10.773 -7.57 1 94.44 123 THR B O 1
ATOM 2449 N N . SER B 1 124 ? -21.188 -11.781 -7.227 1 94.31 124 SER B N 1
ATOM 2450 C CA . SER B 1 124 ? -21.672 -10.781 -6.289 1 94.31 124 SER B CA 1
ATOM 2451 C C . SER B 1 124 ? -21.547 -11.266 -4.848 1 94.31 124 SER B C 1
ATOM 2453 O O . SER B 1 124 ? -21.859 -12.422 -4.547 1 94.31 124 SER B O 1
ATOM 2455 N N . ILE B 1 125 ? -21.078 -10.383 -4.039 1 93.19 125 ILE B N 1
ATOM 2456 C CA . ILE B 1 125 ? -20.969 -10.688 -2.617 1 93.19 125 ILE B CA 1
ATOM 2457 C C . ILE B 1 125 ? -22.109 -10.008 -1.855 1 93.19 125 ILE B C 1
ATOM 2459 O O . ILE B 1 125 ? -22.328 -8.805 -2.006 1 93.19 125 ILE B O 1
ATOM 2463 N N . LYS B 1 126 ? -22.797 -10.781 -1.101 1 91.12 126 LYS B N 1
ATOM 2464 C CA . LYS B 1 126 ? -23.984 -10.289 -0.406 1 91.12 126 LYS B CA 1
ATOM 2465 C C . LYS B 1 126 ? -23.812 -10.406 1.107 1 91.12 126 LYS B C 1
ATOM 2467 O O . LYS B 1 126 ? -23.266 -11.391 1.602 1 91.12 126 LYS B O 1
ATOM 2472 N N . ASP B 1 127 ? -24.141 -9.305 1.713 1 86.25 127 ASP B N 1
ATOM 2473 C CA . ASP B 1 127 ? -24.266 -9.297 3.168 1 86.25 127 ASP B CA 1
ATOM 2474 C C . ASP B 1 127 ? -25.562 -8.641 3.613 1 86.25 127 ASP B C 1
ATOM 2476 O O . ASP B 1 127 ? -25.641 -7.414 3.707 1 86.25 127 ASP B O 1
ATOM 2480 N N . GLU B 1 128 ? -26.469 -9.391 4.168 1 84.38 128 GLU B N 1
ATOM 2481 C CA . GLU B 1 128 ? -27.766 -8.953 4.656 1 84.38 128 GLU B CA 1
ATOM 2482 C C . GLU B 1 128 ? -28.375 -7.883 3.75 1 84.38 128 GLU B C 1
ATOM 2484 O O . GLU B 1 128 ? -29.141 -8.195 2.836 1 84.38 128 GLU B O 1
ATOM 2489 N N . LEU B 1 129 ? -27.891 -6.578 3.836 1 83.31 129 LEU B N 1
ATOM 2490 C CA . LEU B 1 129 ? -28.562 -5.496 3.129 1 83.31 129 LEU B CA 1
ATOM 2491 C C . LEU B 1 129 ? -27.688 -4.953 2 1 83.31 129 LEU B C 1
ATOM 2493 O O . LEU B 1 129 ? -28.078 -4.004 1.315 1 83.31 129 LEU B O 1
ATOM 2497 N N . VAL B 1 130 ? -26.578 -5.609 1.846 1 88.75 130 VAL B N 1
ATOM 2498 C CA . VAL B 1 130 ? -25.688 -5.027 0.849 1 88.75 130 VAL B CA 1
ATOM 2499 C C . VAL B 1 130 ? -25.25 -6.102 -0.139 1 88.75 130 VAL B C 1
ATOM 2501 O O . VAL B 1 130 ? -24.953 -7.234 0.255 1 88.75 130 VAL B O 1
ATOM 2504 N N . GLU B 1 131 ? -25.297 -5.793 -1.398 1 92.38 131 GLU B N 1
ATOM 2505 C CA . GLU B 1 131 ? -24.75 -6.617 -2.469 1 92.38 131 GLU B CA 1
ATOM 2506 C C . GLU B 1 131 ? -23.781 -5.82 -3.344 1 92.38 131 GLU B C 1
ATOM 2508 O O . GLU B 1 131 ? -24.094 -4.695 -3.75 1 92.38 131 GLU B O 1
ATOM 2513 N N . ALA B 1 132 ? -22.594 -6.391 -3.514 1 95.12 132 ALA B N 1
ATOM 2514 C CA . ALA B 1 132 ? -21.625 -5.684 -4.34 1 95.12 132 ALA B CA 1
ATOM 2515 C C . ALA B 1 132 ? -20.688 -6.66 -5.035 1 95.12 132 ALA B C 1
ATOM 2517 O O . ALA B 1 132 ? -20.578 -7.824 -4.645 1 95.12 132 ALA B O 1
ATOM 2518 N N . SER B 1 133 ? -20.062 -6.145 -6.113 1 96 133 SER B N 1
ATOM 2519 C CA . SER B 1 133 ? -19.047 -6.898 -6.836 1 96 133 SER B CA 1
ATOM 2520 C C . SER B 1 133 ? -17.734 -6.125 -6.902 1 96 133 SER B C 1
ATOM 2522 O O . SER B 1 133 ? -17.719 -4.902 -6.746 1 96 133 SER B O 1
ATOM 2524 N N . VAL B 1 134 ? -16.703 -6.855 -7.07 1 97.81 134 VAL B N 1
ATOM 2525 C CA . VAL B 1 134 ? -15.391 -6.234 -7.234 1 97.81 134 VAL B CA 1
ATOM 2526 C C . VAL B 1 134 ? -14.68 -6.82 -8.453 1 97.81 134 VAL B C 1
ATOM 2528 O O . VAL B 1 134 ? -15.078 -7.875 -8.961 1 97.81 134 VAL B O 1
ATOM 2531 N N . THR B 1 135 ? -13.734 -6.125 -8.953 1 98.5 135 THR B N 1
ATOM 2532 C CA . THR B 1 135 ? -12.812 -6.652 -9.961 1 98.5 135 THR B CA 1
ATOM 2533 C C . THR B 1 135 ? -11.398 -6.762 -9.391 1 98.5 135 THR B C 1
ATOM 2535 O O . THR B 1 135 ? -11.109 -6.215 -8.328 1 98.5 135 THR B O 1
ATOM 2538 N N . VAL B 1 136 ? -10.625 -7.551 -10.062 1 98.75 136 VAL B N 1
ATOM 2539 C CA . VAL B 1 136 ? -9.25 -7.738 -9.617 1 98.75 136 VAL B CA 1
ATOM 2540 C C . VAL B 1 136 ? -8.305 -7.594 -10.812 1 98.75 136 VAL B C 1
ATOM 2542 O O . VAL B 1 136 ? -8.703 -7.809 -11.961 1 98.75 136 VAL B O 1
ATOM 2545 N N . SER B 1 137 ? -7.074 -7.219 -10.547 1 98.88 137 SER B N 1
ATOM 2546 C CA . SER B 1 137 ? -5.988 -7.148 -11.516 1 98.88 137 SER B CA 1
ATOM 2547 C C . SER B 1 137 ? -4.848 -8.094 -11.141 1 98.88 137 SER B C 1
ATOM 2549 O O . SER B 1 137 ? -4.535 -8.25 -9.961 1 98.88 137 SER B O 1
ATOM 2551 N N . PHE B 1 138 ? -4.242 -8.68 -12.195 1 98.88 138 PHE B N 1
ATOM 2552 C CA . PHE B 1 138 ? -3.184 -9.656 -11.953 1 98.88 138 PHE B CA 1
ATOM 2553 C C . PHE B 1 138 ? -1.907 -9.258 -12.695 1 98.88 138 PHE B C 1
ATOM 2555 O O . PHE B 1 138 ? -1.962 -8.75 -13.812 1 98.88 138 PHE B O 1
ATOM 2562 N N . GLY B 1 139 ? -0.829 -9.508 -12.039 1 98.88 139 GLY B N 1
ATOM 2563 C CA . GLY B 1 139 ? 0.468 -9.641 -12.68 1 98.88 139 GLY B CA 1
ATOM 2564 C C . GLY B 1 139 ? 1.048 -11.039 -12.562 1 98.88 139 GLY B C 1
ATOM 2565 O O . GLY B 1 139 ? 1.084 -11.609 -11.477 1 98.88 139 GLY B O 1
ATOM 2566 N N . VAL B 1 140 ? 1.506 -11.625 -13.664 1 98.88 140 VAL B N 1
ATOM 2567 C CA . VAL B 1 140 ? 2.006 -13 -13.672 1 98.88 140 VAL B CA 1
ATOM 2568 C C . VAL B 1 140 ? 3.441 -13.023 -14.188 1 98.88 140 VAL B C 1
ATOM 2570 O O . VAL B 1 140 ? 3.789 -12.273 -15.102 1 98.88 140 VAL B O 1
ATOM 2573 N N . SER B 1 141 ? 4.246 -13.859 -13.578 1 98.81 141 SER B N 1
ATOM 2574 C CA . SER B 1 141 ? 5.609 -14.109 -14.039 1 98.81 141 SER B CA 1
ATOM 2575 C C . SER B 1 141 ? 5.984 -15.578 -13.883 1 98.81 141 SER B C 1
ATOM 2577 O O . SER B 1 141 ? 5.207 -16.375 -13.352 1 98.81 141 SER B O 1
ATOM 2579 N N . SER B 1 142 ? 7.188 -15.906 -14.438 1 98.62 142 SER B N 1
ATOM 2580 C CA . SER B 1 142 ? 7.547 -17.328 -14.391 1 98.62 142 SER B CA 1
ATOM 2581 C C . SER B 1 142 ? 9.062 -17.5 -14.398 1 98.62 142 SER B C 1
ATOM 2583 O O . SER B 1 142 ? 9.789 -16.688 -14.953 1 98.62 142 SER B O 1
ATOM 2585 N N . TYR B 1 143 ? 9.406 -18.469 -13.734 1 97.94 143 TYR B N 1
ATOM 2586 C CA . TYR B 1 143 ? 10.727 -19.078 -13.875 1 97.94 143 TYR B CA 1
ATOM 2587 C C . TYR B 1 143 ? 10.688 -20.234 -14.852 1 97.94 143 TYR B C 1
ATOM 2589 O O . TYR B 1 143 ? 9.773 -21.062 -14.805 1 97.94 143 TYR B O 1
ATOM 2597 N N . PRO B 1 144 ? 11.727 -20.281 -15.688 1 97.44 144 PRO B N 1
ATOM 2598 C CA . PRO B 1 144 ? 12.898 -19.422 -15.859 1 97.44 144 PRO B CA 1
ATOM 2599 C C . PRO B 1 144 ? 12.68 -18.344 -16.922 1 97.44 144 PRO B C 1
ATOM 2601 O O . PRO B 1 144 ? 13.586 -17.547 -17.188 1 97.44 144 PRO B O 1
ATOM 2604 N N . GLU B 1 145 ? 11.516 -18.266 -17.453 1 96.62 145 GLU B N 1
ATOM 2605 C CA . GLU B 1 145 ? 11.281 -17.453 -18.641 1 96.62 145 GLU B CA 1
ATOM 2606 C C . GLU B 1 145 ? 11.562 -15.977 -18.375 1 96.62 145 GLU B C 1
ATOM 2608 O O . GLU B 1 145 ? 12.141 -15.281 -19.203 1 96.62 145 GLU B O 1
ATOM 2613 N N . PHE B 1 146 ? 11.188 -15.508 -17.219 1 96.75 146 PHE B N 1
ATOM 2614 C CA . PHE B 1 146 ? 11.281 -14.078 -16.969 1 96.75 146 PHE B CA 1
ATOM 2615 C C . PHE B 1 146 ? 12.141 -13.797 -15.742 1 96.75 146 PHE B C 1
ATOM 2617 O O . PHE B 1 146 ? 12.406 -12.641 -15.414 1 96.75 146 PHE B O 1
ATOM 2624 N N . SER B 1 147 ? 12.477 -14.836 -15.086 1 95.31 147 SER B N 1
ATOM 2625 C CA . SER B 1 147 ? 13.211 -14.656 -13.836 1 95.31 147 SER B CA 1
ATOM 2626 C C . SER B 1 147 ? 14.039 -15.891 -13.5 1 95.31 147 SER B C 1
ATOM 2628 O O . SER B 1 147 ? 13.688 -17 -13.883 1 95.31 147 SER B O 1
ATOM 2630 N N . ASN B 1 148 ? 15.102 -15.625 -12.688 1 95.69 148 ASN B N 1
ATOM 2631 C CA . ASN B 1 148 ? 15.953 -16.75 -12.297 1 95.69 148 ASN B CA 1
ATOM 2632 C C . ASN B 1 148 ? 16.078 -16.859 -10.781 1 95.69 148 ASN B C 1
ATOM 2634 O O . ASN B 1 148 ? 16.672 -17.812 -10.273 1 95.69 148 ASN B O 1
ATOM 2638 N N . THR B 1 149 ? 15.609 -15.891 -10.133 1 96.12 149 THR B N 1
ATOM 2639 C CA . THR B 1 149 ? 15.664 -15.883 -8.672 1 96.12 149 THR B CA 1
ATOM 2640 C C . THR B 1 149 ? 14.297 -15.57 -8.078 1 96.12 149 THR B C 1
ATOM 2642 O O . THR B 1 149 ? 13.398 -15.102 -8.789 1 96.12 149 THR B O 1
ATOM 2645 N N . GLU B 1 150 ? 14.172 -15.859 -6.832 1 96.12 150 GLU B N 1
ATOM 2646 C CA . GLU B 1 150 ? 12.93 -15.562 -6.133 1 96.12 150 GLU B CA 1
ATOM 2647 C C . GLU B 1 150 ? 12.609 -14.07 -6.172 1 96.12 150 GLU B C 1
ATOM 2649 O O . GLU B 1 150 ? 11.461 -13.68 -6.395 1 96.12 150 GLU B O 1
ATOM 2654 N N . SER B 1 151 ? 13.617 -13.266 -5.953 1 94.75 151 SER B N 1
ATOM 2655 C CA . SER B 1 151 ? 13.445 -11.82 -5.949 1 94.75 151 SER B CA 1
ATOM 2656 C C . SER B 1 151 ? 13.008 -11.312 -7.324 1 94.75 151 SER B C 1
ATOM 2658 O O . SER B 1 151 ? 12.125 -10.461 -7.426 1 94.75 151 SER B O 1
ATOM 2660 N N . GLU B 1 152 ? 13.602 -11.836 -8.344 1 95.88 152 GLU B N 1
ATOM 2661 C CA . GLU B 1 152 ? 13.266 -11.43 -9.703 1 95.88 152 GLU B CA 1
ATOM 2662 C C . GLU B 1 152 ? 11.844 -11.859 -10.07 1 95.88 152 GLU B C 1
ATOM 2664 O O . GLU B 1 152 ? 11.117 -11.117 -10.734 1 95.88 152 GLU B O 1
ATOM 2669 N N . LEU B 1 153 ? 11.531 -13.07 -9.641 1 98 153 LEU B N 1
ATOM 2670 C CA . LEU B 1 153 ? 10.203 -13.602 -9.945 1 98 153 LEU B CA 1
ATOM 2671 C C . LEU B 1 153 ? 9.117 -12.719 -9.344 1 98 153 LEU B C 1
ATOM 2673 O O . LEU B 1 153 ? 8.164 -12.352 -10.031 1 98 153 LEU B O 1
ATOM 2677 N N . LEU B 1 154 ? 9.297 -12.352 -8.164 1 97.06 154 LEU B N 1
ATOM 2678 C CA . LEU B 1 154 ? 8.352 -11.484 -7.473 1 97.06 154 LEU B CA 1
ATOM 2679 C C . LEU B 1 154 ? 8.328 -10.102 -8.109 1 97.06 154 LEU B C 1
ATOM 2681 O O . LEU B 1 154 ? 7.258 -9.531 -8.336 1 97.06 154 LEU B O 1
ATOM 2685 N N . LYS B 1 155 ? 9.453 -9.609 -8.383 1 95.75 155 LYS B N 1
ATOM 2686 C CA . LYS B 1 155 ? 9.578 -8.258 -8.93 1 95.75 155 LYS B CA 1
ATOM 2687 C C . LYS B 1 155 ? 8.898 -8.164 -10.297 1 95.75 155 LYS B C 1
ATOM 2689 O O . LYS B 1 155 ? 8.172 -7.203 -10.57 1 95.75 155 LYS B O 1
ATOM 2694 N N . THR B 1 156 ? 9.133 -9.07 -11.117 1 97.31 156 THR B N 1
ATOM 2695 C CA . THR B 1 156 ? 8.578 -9.039 -12.469 1 97.31 156 THR B CA 1
ATOM 2696 C C . THR B 1 156 ? 7.062 -9.211 -12.43 1 97.31 156 THR B C 1
ATOM 2698 O O . THR B 1 156 ? 6.344 -8.578 -13.211 1 97.31 156 THR B O 1
ATOM 2701 N N . ALA B 1 157 ? 6.562 -10.062 -11.562 1 98.5 157 ALA B N 1
ATOM 2702 C CA . ALA B 1 157 ? 5.121 -10.211 -11.398 1 98.5 157 ALA B CA 1
ATOM 2703 C C . ALA B 1 157 ? 4.496 -8.922 -10.867 1 98.5 157 ALA B C 1
ATOM 2705 O O . ALA B 1 157 ? 3.434 -8.5 -11.336 1 98.5 157 ALA B O 1
ATOM 2706 N N . ASP B 1 158 ? 5.129 -8.352 -9.938 1 97.19 158 ASP B N 1
ATOM 2707 C CA . ASP B 1 158 ? 4.656 -7.098 -9.352 1 97.19 158 ASP B CA 1
ATOM 2708 C C . ASP B 1 158 ? 4.617 -5.984 -10.391 1 97.19 158 ASP B C 1
ATOM 2710 O O . ASP B 1 158 ? 3.691 -5.168 -10.406 1 97.19 158 ASP B O 1
ATOM 2714 N N . ASN B 1 159 ? 5.641 -5.887 -11.18 1 96.69 159 ASN B N 1
ATOM 2715 C CA . ASN B 1 159 ? 5.66 -4.91 -12.258 1 96.69 159 ASN B CA 1
ATOM 2716 C C . ASN B 1 159 ? 4.508 -5.133 -13.234 1 96.69 159 ASN B C 1
ATOM 2718 O O . ASN B 1 159 ? 3.893 -4.172 -13.703 1 96.69 159 ASN B O 1
ATOM 2722 N N . ALA B 1 160 ? 4.277 -6.363 -13.508 1 98.44 160 ALA B N 1
ATOM 2723 C CA . ALA B 1 160 ? 3.154 -6.691 -14.383 1 98.44 160 ALA B CA 1
ATOM 2724 C C . ALA B 1 160 ? 1.83 -6.262 -13.758 1 98.44 160 ALA B C 1
ATOM 2726 O O . ALA B 1 160 ? 0.944 -5.758 -14.445 1 98.44 160 ALA B O 1
ATOM 2727 N N . LEU B 1 161 ? 1.672 -6.488 -12.516 1 98.25 161 LEU B N 1
ATOM 2728 C CA . LEU B 1 161 ? 0.47 -6.027 -11.828 1 98.25 161 LEU B CA 1
ATOM 2729 C C . LEU B 1 161 ? 0.327 -4.516 -11.938 1 98.25 161 LEU B C 1
ATOM 2731 O O . LEU B 1 161 ? -0.773 -4.004 -12.156 1 98.25 161 LEU B O 1
ATOM 2735 N N . TYR B 1 162 ? 1.438 -3.881 -11.695 1 96.12 162 TYR B N 1
ATOM 2736 C CA . TYR B 1 162 ? 1.428 -2.428 -11.82 1 96.12 162 TYR B CA 1
ATOM 2737 C C . TYR B 1 162 ? 0.928 -2 -13.195 1 96.12 162 TYR B C 1
ATOM 2739 O O . TYR B 1 162 ? 0.132 -1.065 -13.312 1 96.12 162 TYR B O 1
ATOM 2747 N N . GLU B 1 163 ? 1.422 -2.58 -14.156 1 96.94 163 GLU B N 1
ATOM 2748 C CA . GLU B 1 163 ? 0.976 -2.295 -15.523 1 96.94 163 GLU B CA 1
ATOM 2749 C C . GLU B 1 163 ? -0.518 -2.564 -15.68 1 96.94 163 GLU B C 1
ATOM 2751 O O . GLU B 1 163 ? -1.22 -1.818 -16.359 1 96.94 163 GLU B O 1
ATOM 2756 N N . ALA B 1 164 ? -0.972 -3.615 -15.102 1 98.25 164 ALA B N 1
ATOM 2757 C CA . ALA B 1 164 ? -2.396 -3.936 -15.156 1 98.25 164 ALA B CA 1
ATOM 2758 C C . ALA B 1 164 ? -3.234 -2.814 -14.547 1 98.25 164 ALA B C 1
ATOM 2760 O O . ALA B 1 164 ? -4.25 -2.41 -15.125 1 98.25 164 ALA B O 1
ATOM 2761 N N . LYS B 1 165 ? -2.797 -2.352 -13.438 1 95.44 165 LYS B N 1
ATOM 2762 C CA . LYS B 1 165 ? -3.5 -1.258 -12.773 1 95.44 165 LYS B CA 1
ATOM 2763 C C . LYS B 1 165 ? -3.475 0.01 -13.625 1 95.44 165 LYS B C 1
ATOM 2765 O O . LYS B 1 165 ? -4.488 0.705 -13.742 1 95.44 165 LYS B O 1
ATOM 2770 N N . GLU B 1 166 ? -2.416 0.278 -14.25 1 93 166 GLU B N 1
ATOM 2771 C CA . GLU B 1 166 ? -2.256 1.478 -15.062 1 93 166 GLU B CA 1
ATOM 2772 C C . GLU B 1 166 ? -3.012 1.354 -16.391 1 93 166 GLU B C 1
ATOM 2774 O O . GLU B 1 166 ? -3.279 2.355 -17.047 1 93 166 GLU B O 1
ATOM 2779 N N . SER B 1 167 ? -3.352 0.18 -16.734 1 95.56 167 SER B N 1
ATOM 2780 C CA . SER B 1 167 ? -4.012 -0.065 -18 1 95.56 167 SER B CA 1
ATOM 2781 C C . SER B 1 167 ? -5.527 -0.104 -17.844 1 95.56 167 SER B C 1
ATOM 2783 O O . SER B 1 167 ? -6.238 -0.591 -18.719 1 95.56 167 SER B O 1
ATOM 2785 N N . GLY B 1 168 ? -6.031 0.354 -16.734 1 95.5 168 GLY B N 1
ATOM 2786 C CA . GLY B 1 168 ? -7.473 0.423 -16.547 1 95.5 168 GLY B CA 1
ATOM 2787 C C . GLY B 1 168 ? -7.988 -0.608 -15.555 1 95.5 168 GLY B C 1
ATOM 2788 O O . GLY B 1 168 ? -9.188 -0.672 -15.289 1 95.5 168 GLY B O 1
ATOM 2789 N N . ARG B 1 169 ? -7.113 -1.564 -15.078 1 97.62 169 ARG B N 1
ATOM 2790 C CA . ARG B 1 169 ? -7.449 -2.562 -14.07 1 97.62 169 ARG B CA 1
ATOM 2791 C C . ARG B 1 169 ? -8.344 -3.65 -14.648 1 97.62 169 ARG B C 1
ATOM 2793 O O . ARG B 1 169 ? -8.523 -3.732 -15.867 1 97.62 169 ARG B O 1
ATOM 2800 N N . ASN B 1 170 ? -8.664 -4.621 -13.844 1 98.56 170 ASN B N 1
ATOM 2801 C CA . ASN B 1 170 ? -9.516 -5.73 -14.266 1 98.56 170 ASN B CA 1
ATOM 2802 C C . ASN B 1 170 ? -8.922 -6.461 -15.469 1 98.56 170 ASN B C 1
ATOM 2804 O O . ASN B 1 170 ? -9.609 -6.652 -16.484 1 98.56 170 ASN B O 1
ATOM 2808 N N . CYS B 1 171 ? -7.684 -6.758 -15.344 1 98.75 171 CYS B N 1
ATOM 2809 C CA . CYS B 1 171 ? -7.008 -7.48 -16.422 1 98.75 171 CYS B CA 1
ATOM 2810 C C . CYS B 1 171 ? -5.793 -8.227 -15.891 1 98.75 171 CYS B C 1
ATOM 2812 O O . CYS B 1 171 ? -5.418 -8.07 -14.727 1 98.75 171 CYS B O 1
ATOM 2814 N N . VAL B 1 172 ? -5.281 -9.078 -16.688 1 98.81 172 VAL B N 1
ATOM 2815 C CA . VAL B 1 172 ? -4.078 -9.852 -16.391 1 98.81 172 VAL B CA 1
ATOM 2816 C C . VAL B 1 172 ? -2.934 -9.383 -17.297 1 98.81 172 VAL B C 1
ATOM 2818 O O . VAL B 1 172 ? -3.113 -9.211 -18.5 1 98.81 172 VAL B O 1
ATOM 2821 N N . ARG B 1 173 ? -1.772 -9.141 -16.672 1 98.75 173 ARG B N 1
ATOM 2822 C CA . ARG B 1 173 ? -0.598 -8.766 -17.453 1 98.75 173 ARG B CA 1
ATOM 2823 C C . ARG B 1 173 ? 0.571 -9.703 -17.172 1 98.75 173 ARG B C 1
ATOM 2825 O O . ARG B 1 173 ? 0.729 -10.188 -16.062 1 98.75 173 ARG B O 1
ATOM 2832 N N . ILE B 1 174 ? 1.398 -9.93 -18.156 1 98.44 174 ILE B N 1
ATOM 2833 C CA . ILE B 1 174 ? 2.668 -10.648 -18.062 1 98.44 174 ILE B CA 1
ATOM 2834 C C . ILE B 1 174 ? 3.811 -9.719 -18.469 1 98.44 174 ILE B C 1
ATOM 2836 O O . ILE B 1 174 ? 3.592 -8.711 -19.156 1 98.44 174 ILE B O 1
ATOM 2840 N N . PRO B 1 175 ? 5 -10.055 -17.969 1 92.75 175 PRO B N 1
ATOM 2841 C CA . PRO B 1 175 ? 6.121 -9.188 -18.344 1 92.75 175 PRO B CA 1
ATOM 2842 C C . PRO B 1 175 ? 6.355 -9.133 -19.844 1 92.75 175 PRO B C 1
ATOM 2844 O O . PRO B 1 175 ? 6.086 -10.109 -20.562 1 92.75 175 PRO B O 1
ATOM 2847 N N . CYS B 1 176 ? 6.746 -7.934 -20.438 1 76.06 176 CYS B N 1
ATOM 2848 C CA . CYS B 1 176 ? 7.117 -7.805 -21.844 1 76.06 176 CYS B CA 1
ATOM 2849 C C . CYS B 1 176 ? 8.539 -8.305 -22.078 1 76.06 176 CYS B C 1
ATOM 2851 O O . CYS B 1 176 ? 9.383 -8.234 -21.188 1 76.06 176 CYS B O 1
#

Nearest PDB structures (foldseek):
  3ign-assembly1_A  TM=9.491E-01  e=9.579E-22  Marinobacter nauticus VT8
  7e6g-assembly1_B  TM=8.883E-01  e=3.514E-18  Pseudomonas aeruginosa
  5m3c-assembly1_B  TM=9.502E-01  e=5.239E-16  Pseudomonas aeruginosa
  5xgd-assembly1_A  TM=8.825E-01  e=9.242E-17  Pseudomonas aeruginosa PAO1
  5xge-assembly1_A  TM=8.671E-01  e=4.901E-16  Pseudomonas aeruginosa PAO1

Sequence (352 aa):
MENVELYQKMHEMATIDSLTGIYNRLYFQERLREEIANAKRENYDLSLAIMDIDYFKRFNDTFGHLFGDKVLKHIANLIKKSLRSGDIIARYGGEEFVILLPRTSIKEAYDKVERLRNIISKTSIKDELVEASVTVSFGVSSYPEFSNTESELLKTADNALYEAKESGRNCVRIPCMENVELYQKMHEMATIDSLTGIYNRLYFQERLREEIANAKRENYDLSLAIMDIDYFKRFNDTFGHLFGDKVLKHIANLIKKSLRSGDIIARYGGEEFVILLPRTSIKEAYDKVERLRNIISKTSIKDELVEASVTVSFGVSSYPEFSNTESELLKTADNALYEAKESGRNCVRIPC

Secondary structure (DSSP, 8-state):
-HHHHHHHHHHTT--B-TTTSSB-HHHHHHHHHHHHHHHHHHT--EEEEEEEETTHHHHHHHH-HHHHHHHHHHHHHHHHHHS-TT-EEEE-SSSEEEEEEET--HHHHHHHHHHHHHHHHHPPEEETTEEE---EEEEEEEETTT-SSHHHHHHHHHHHHHHHHHTTSSSEE---/-HHHHHHHHHHTT--B-TTTSSB-HHHHHHHHHHHHHHHHHHT--EEEEEEEETTHHHHHHHH-HHHHHHHHHHHHHHHHHHS-TT-EEEE-SSSEEEEEEET--HHHHHHHHHHHHHHHHHPEEEETTEEEE--EEEEEEEETTT-SSHHHHHHHHHHHHHHHHHTTSSSEE---

Organism: NCBI:txid1294263

Radius of gyration: 21.59 Å; Cα contacts (8 Å, |Δi|>4): 628; chains: 2; bounding box: 57×58×46 Å

InterPro domains:
  IPR000160 GGDEF domain [PF00990] (14-170)
  IPR000160 GGDEF domain [PS50887] (44-176)
  IPR000160 GGDEF domain [SM00267] (3-175)
  IPR000160 GGDEF domain [TIGR00254] (11-173)
  IPR000160 GGDEF domain [cd01949] (15-173)
  IPR029787 Nucleotide cyclase [SSF55073] (19-174)
  IPR043128 Reverse transcriptase/Diguanylate cyclase domain [G3DSA:3.30.70.270] (7-175)
  IPR050469 Diguanylate cyclase Dgc-like, bacteria [PTHR45138] (3-173)

Solvent-accessible surface area (backbone atoms only — not comparable to full-atom values): 18129 Å² total; per-residue (Å²): 122,66,59,61,56,43,47,53,45,53,60,56,62,52,46,53,29,85,84,51,69,39,29,18,47,67,45,44,54,54,48,45,53,54,48,51,51,47,26,64,74,70,68,45,32,34,17,38,38,32,34,37,50,55,63,46,69,60,47,24,71,74,65,31,60,70,52,42,52,50,50,51,29,49,51,45,49,56,52,57,71,71,49,58,89,78,39,44,56,22,45,63,49,98,61,25,35,36,36,41,33,64,73,25,45,56,68,57,45,49,53,52,50,50,50,49,39,54,51,46,51,70,40,72,49,74,54,96,93,41,73,49,68,51,42,34,22,25,2,30,25,18,33,71,86,71,14,87,44,65,68,43,31,50,49,43,6,50,52,13,24,51,51,15,52,73,70,73,35,64,36,74,26,58,67,131,122,66,62,61,56,46,48,53,47,56,61,55,62,56,44,52,29,85,82,51,68,39,28,19,45,68,44,45,54,55,50,46,53,54,48,52,53,47,26,64,74,70,67,45,32,34,16,36,38,33,34,38,50,57,64,46,67,61,48,23,70,74,66,32,61,69,52,43,50,51,48,51,27,50,51,46,50,54,52,56,71,72,50,58,90,79,40,44,58,21,44,64,49,98,61,26,35,37,36,40,34,63,73,24,44,54,67,57,45,49,54,52,49,50,51,48,40,53,51,45,50,70,41,72,49,73,53,100,90,43,75,49,66,52,41,36,22,25,1,29,26,20,33,70,84,71,15,90,45,64,68,44,31,52,49,41,7,48,51,13,25,52,51,16,53,74,70,74,34,64,36,74,28,57,67,132